Protein AF-A8UUW1-F1 (afdb_monomer_lite)

Radius of gyration: 22.03 Å; chains: 1; bounding box: 49×54×60 Å

Secondary structure (DSSP, 8-state):
---------HHHHHHHHHHT--SHHHHHHHHHHHHHHHHHH--HHHHHHHHHHHHHTT-HHHHHHHHHHHHHHHTT-HHHHHHHHHHHHHHHHHTT-HHHHHHHHHHHHHHS-TTT-TTHHHHHHHHHHHHHHHT-HHHHHHHHHHH-HHHHHTTS-HHHHHHHHHHHHHHHHHHHHHHH-HHHHHHHHHHHHHHHTSTTEEEEEEEETTEEEEEEEEETTSTTHHHHHHHHHHHHHHHSTTS-----EEE---

Foldseek 3Di:
DDPPDDDCDPLNVLLVQCVPDPDLVSLVVSLVVLVVVCVVPVDLSSLLSNLVSCLVSLVLVVSLVSLVVNCVVCVPPLVSNLSSLLSNLSSCVSVVVLVVNLVSLCVSCVVDPCVVPVSNLLSLLSNLLSCVVLVVLVVSVVSCVVSDLVSSCVNDPVVSSVVSVVSSVQQVVLVVVCVVDVVSVVLQVVQVVLQVVDPQWHWDWGDDPNDIAIAIEGDPVPPPSVVSVVVSVVVSCVVCVDPDDHDHPDCPDD

pLDDT: mean 75.18, std 19.29, range [26.8, 96.69]

Structure (mmCIF, N/CA/C/O backbone):
data_AF-A8UUW1-F1
#
_entry.id   AF-A8UUW1-F1
#
loop_
_atom_site.group_PDB
_atom_site.id
_atom_site.type_symbol
_atom_site.label_atom_id
_atom_site.label_alt_id
_atom_site.label_comp_id
_atom_site.label_asym_id
_atom_site.label_entity_id
_atom_site.label_seq_id
_atom_site.pdbx_PDB_ins_code
_atom_site.Cartn_x
_atom_site.Cartn_y
_atom_site.Cartn_z
_atom_site.occupancy
_atom_site.B_iso_or_equiv
_atom_site.auth_seq_id
_atom_site.auth_comp_id
_atom_site.auth_asym_id
_atom_site.auth_atom_id
_atom_site.pdbx_PDB_model_num
ATOM 1 N N . MET A 1 1 ? -22.804 -28.695 8.368 1.00 26.80 1 MET A N 1
ATOM 2 C CA . MET A 1 1 ? -21.668 -28.577 9.311 1.00 26.80 1 MET A CA 1
ATOM 3 C C . MET A 1 1 ? -20.817 -27.397 8.864 1.00 26.80 1 MET A C 1
ATOM 5 O O . MET A 1 1 ? -20.434 -27.408 7.713 1.00 26.80 1 MET A O 1
ATOM 9 N N . GLY A 1 2 ? -20.518 -26.336 9.601 1.00 28.73 2 GLY A N 1
ATOM 10 C CA . GLY A 1 2 ? -21.136 -25.691 10.751 1.00 28.73 2 GLY A CA 1
ATOM 11 C C . GLY A 1 2 ? -20.861 -24.193 10.558 1.00 28.73 2 GLY A C 1
ATOM 12 O O . GLY A 1 2 ? -19.716 -23.806 10.353 1.00 28.73 2 GLY A O 1
ATOM 13 N N . VAL A 1 3 ? -21.910 -23.370 10.517 1.00 28.58 3 VAL A N 1
ATOM 14 C CA . VAL A 1 3 ? -21.787 -21.913 10.367 1.00 28.58 3 VAL A CA 1
ATOM 15 C C . VAL A 1 3 ? -21.242 -21.371 11.682 1.00 28.58 3 VAL A C 1
ATOM 17 O O . VAL A 1 3 ? -21.951 -21.377 12.690 1.00 28.58 3 VAL A O 1
ATOM 20 N N . ILE A 1 4 ? -19.982 -20.942 11.692 1.00 27.12 4 ILE A N 1
ATOM 21 C CA . ILE A 1 4 ? -19.397 -20.271 12.851 1.00 27.12 4 ILE A CA 1
ATOM 22 C C . ILE A 1 4 ? -20.051 -18.887 12.944 1.00 27.12 4 ILE A C 1
ATOM 24 O O . ILE A 1 4 ? -19.724 -17.970 12.195 1.00 27.12 4 ILE A O 1
ATOM 28 N N . LYS A 1 5 ? -21.039 -18.755 13.835 1.00 31.94 5 LYS A N 1
ATOM 29 C CA . LYS A 1 5 ? -21.594 -17.466 14.254 1.00 31.94 5 LYS A CA 1
ATOM 30 C C . LYS A 1 5 ? -20.611 -16.821 15.230 1.00 31.94 5 LYS A C 1
ATOM 32 O O . LYS A 1 5 ? -20.539 -17.240 16.383 1.00 31.94 5 LYS A O 1
ATOM 37 N N . PHE A 1 6 ? -19.880 -15.810 14.774 1.00 33.56 6 PHE A N 1
ATOM 38 C CA . PHE A 1 6 ? -19.127 -14.920 15.656 1.00 33.56 6 PHE A CA 1
ATOM 39 C C . PHE A 1 6 ? -20.069 -13.862 16.271 1.00 33.56 6 PHE A C 1
ATOM 41 O O . PHE A 1 6 ? -21.018 -13.427 15.611 1.00 33.56 6 PHE A O 1
ATOM 48 N N . PRO A 1 7 ? -19.874 -13.460 17.540 1.00 37.06 7 PRO A N 1
ATOM 49 C CA . PRO A 1 7 ? -20.595 -12.333 18.127 1.00 37.06 7 PRO A CA 1
ATOM 50 C C . PRO A 1 7 ? -20.178 -11.019 17.444 1.00 37.06 7 PRO A C 1
ATOM 52 O O . PRO A 1 7 ? -18.987 -10.806 17.242 1.00 37.06 7 PRO A O 1
ATOM 55 N N . LYS A 1 8 ? -21.145 -10.135 17.138 1.00 55.03 8 LYS A N 1
ATOM 56 C CA . LYS A 1 8 ? -20.911 -8.814 16.516 1.00 55.03 8 LYS A CA 1
ATOM 57 C C . LYS A 1 8 ? -19.915 -8.001 17.352 1.00 55.03 8 LYS A C 1
ATOM 59 O O . LYS A 1 8 ? -20.288 -7.478 18.405 1.00 55.03 8 LYS A O 1
ATOM 64 N N . SER A 1 9 ? -18.656 -7.917 16.932 1.00 82.31 9 SER A N 1
ATOM 65 C CA . SER A 1 9 ? -17.636 -7.172 17.676 1.00 82.31 9 SER A CA 1
ATOM 66 C C . SER A 1 9 ? -17.842 -5.660 17.509 1.00 82.31 9 SER A C 1
ATOM 68 O O . SER A 1 9 ? -18.445 -5.197 16.541 1.00 82.31 9 SER A O 1
ATOM 70 N N . LYS A 1 10 ? -17.344 -4.850 18.453 1.00 86.88 10 LYS A N 1
ATOM 71 C CA . LYS A 1 10 ? -17.449 -3.381 18.358 1.00 86.88 10 LYS A CA 1
ATOM 72 C C . LYS A 1 10 ? -16.793 -2.847 17.073 1.00 86.88 10 LYS A C 1
ATOM 74 O O . LYS A 1 10 ? -17.340 -1.950 16.441 1.00 86.88 10 LYS A O 1
ATOM 79 N N . ALA A 1 11 ? -15.678 -3.453 16.660 1.00 86.94 11 ALA A N 1
ATOM 80 C CA . ALA A 1 11 ? -14.988 -3.148 15.410 1.00 86.94 11 ALA A CA 1
ATOM 81 C C . ALA A 1 11 ? -15.845 -3.465 14.171 1.00 86.94 11 ALA A C 1
ATOM 83 O O . ALA A 1 11 ? -15.945 -2.635 13.272 1.00 86.94 11 ALA A O 1
ATOM 84 N N . GLU A 1 12 ? -16.539 -4.608 14.147 1.00 86.44 12 GLU A N 1
ATOM 85 C CA . GLU A 1 12 ? -17.483 -4.943 13.068 1.00 86.44 12 GLU A CA 1
ATOM 86 C C . GLU A 1 12 ? -18.653 -3.957 12.994 1.00 86.44 12 GLU A C 1
ATOM 88 O O . GLU A 1 12 ? -19.097 -3.610 11.900 1.00 86.44 12 GLU A O 1
ATOM 93 N N . GLY A 1 13 ? -19.135 -3.475 14.144 1.00 90.00 13 GLY A N 1
ATOM 94 C CA . GLY A 1 13 ? -20.163 -2.436 14.205 1.00 90.00 13 GLY A CA 1
ATOM 95 C C . GLY A 1 13 ? -19.724 -1.143 13.514 1.00 90.00 13 GLY A C 1
ATOM 96 O O . GLY A 1 13 ? -20.481 -0.585 12.721 1.00 90.00 13 GLY A O 1
ATOM 97 N N . TYR A 1 14 ? -18.488 -0.702 13.761 1.00 92.38 14 TYR A N 1
ATOM 98 C CA . TYR A 1 14 ? -17.904 0.454 13.081 1.00 92.38 14 TYR A CA 1
ATOM 99 C C . TYR A 1 14 ? -17.690 0.209 11.586 1.00 92.38 14 TYR A C 1
ATOM 101 O O . TYR A 1 14 ? -18.113 1.025 10.770 1.00 92.38 14 TYR A O 1
ATOM 109 N N . ALA A 1 15 ? -17.116 -0.936 11.212 1.00 87.94 15 ALA A N 1
ATOM 110 C CA . ALA A 1 15 ? -16.885 -1.282 9.812 1.00 87.94 15 ALA A CA 1
ATOM 111 C C . ALA A 1 15 ? -18.192 -1.340 9.001 1.00 87.94 15 ALA A C 1
ATOM 113 O O . ALA A 1 15 ? -18.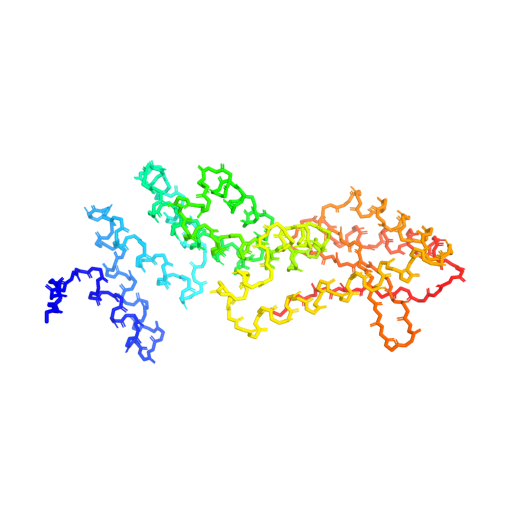231 -0.881 7.861 1.00 87.94 15 ALA A O 1
ATOM 114 N N . LEU A 1 16 ? -19.276 -1.866 9.585 1.00 88.56 16 LEU A N 1
ATOM 115 C CA . LEU A 1 16 ? -20.586 -1.894 8.936 1.00 88.56 16 LEU A CA 1
ATOM 116 C C . LEU A 1 16 ? -21.143 -0.481 8.732 1.00 88.56 16 LEU A C 1
ATOM 118 O O . LEU A 1 16 ? -21.602 -0.182 7.635 1.00 88.56 16 LEU A O 1
ATOM 122 N N . ARG A 1 17 ? -21.058 0.382 9.754 1.00 91.50 17 ARG A N 1
ATOM 123 C CA . ARG A 1 17 ? -21.513 1.780 9.669 1.00 91.50 17 ARG A CA 1
ATOM 124 C C . ARG A 1 17 ? -20.746 2.574 8.616 1.00 91.50 17 ARG A C 1
ATOM 126 O O . ARG A 1 17 ? -21.364 3.331 7.885 1.00 91.50 17 ARG A O 1
ATOM 133 N N . LEU A 1 18 ? -19.431 2.371 8.506 1.00 87.50 18 LEU A N 1
ATOM 134 C CA . LEU A 1 18 ? -18.615 3.005 7.465 1.00 87.50 18 LEU A CA 1
ATOM 135 C C . LEU A 1 18 ? -19.031 2.555 6.059 1.00 87.50 18 LEU A C 1
ATOM 137 O O . LEU A 1 18 ? -19.089 3.373 5.151 1.00 87.50 18 LEU A O 1
ATOM 141 N N . ARG A 1 19 ? -19.355 1.267 5.873 1.00 84.25 19 ARG A N 1
ATOM 142 C CA . ARG A 1 19 ? -19.813 0.732 4.575 1.00 84.25 19 ARG A CA 1
ATOM 143 C C . ARG A 1 19 ? -21.220 1.180 4.193 1.00 84.25 19 ARG A C 1
ATOM 145 O O . ARG A 1 19 ? -21.529 1.206 3.009 1.00 84.25 19 ARG A O 1
ATOM 152 N N . SER A 1 20 ? -22.072 1.447 5.180 1.00 87.56 20 SER A N 1
ATOM 153 C CA . SER A 1 20 ? -23.450 1.890 4.968 1.00 87.56 20 SER A CA 1
ATOM 154 C C . SER A 1 20 ? -23.614 3.407 5.013 1.00 87.56 20 SER A C 1
ATOM 156 O O . SER A 1 20 ? -24.746 3.867 4.951 1.00 87.56 20 SER A O 1
ATOM 158 N N . ALA A 1 21 ? -22.533 4.167 5.205 1.00 86.06 21 ALA A N 1
ATOM 159 C CA . ALA A 1 21 ? -22.602 5.619 5.252 1.00 86.06 21 ALA A CA 1
ATOM 160 C C . ALA A 1 21 ? -22.967 6.158 3.863 1.00 86.06 21 ALA A C 1
ATOM 162 O O . ALA A 1 21 ? -22.309 5.837 2.873 1.00 86.06 21 ALA A O 1
ATOM 163 N N . GLU A 1 22 ? -24.011 6.979 3.797 1.00 87.75 22 GLU A N 1
ATOM 164 C CA . GLU A 1 22 ? -24.503 7.566 2.543 1.00 87.75 22 GLU A CA 1
ATOM 165 C C . GLU A 1 22 ? -23.946 8.976 2.317 1.00 87.75 22 GLU A C 1
ATOM 167 O O . GLU A 1 22 ? -24.082 9.547 1.234 1.00 87.75 22 GLU A O 1
ATOM 172 N N . SER A 1 23 ? -23.288 9.545 3.331 1.00 87.75 23 SER A N 1
ATOM 173 C CA . SER A 1 23 ? -22.679 10.868 3.260 1.00 87.75 23 SER A CA 1
ATOM 174 C C . SER A 1 23 ? -21.295 10.919 3.899 1.00 87.75 23 SER A C 1
ATOM 176 O O . SER A 1 23 ? -20.958 10.169 4.817 1.00 87.75 23 SER A O 1
ATOM 178 N N . TYR A 1 24 ? -20.491 11.876 3.439 1.00 86.56 24 TYR A N 1
ATOM 179 C CA . TYR A 1 24 ? -19.185 12.158 4.027 1.00 86.56 24 TYR A CA 1
ATOM 180 C C . TYR A 1 24 ? -19.291 12.609 5.497 1.00 86.56 24 TYR A C 1
ATOM 182 O O . TYR A 1 24 ? -18.450 12.259 6.320 1.00 86.56 24 TYR A O 1
ATOM 190 N N . GLU A 1 25 ? -20.356 13.330 5.862 1.00 91.06 25 GLU A N 1
ATOM 191 C CA . GLU A 1 25 ? -20.593 13.767 7.243 1.00 91.06 25 GLU A CA 1
ATOM 192 C C . GLU A 1 25 ? -20.837 12.583 8.192 1.00 91.06 25 GLU A C 1
ATOM 194 O O . GLU A 1 25 ? -20.311 12.559 9.307 1.00 91.06 25 GLU A O 1
ATOM 199 N N . GLU A 1 26 ? -21.564 11.558 7.738 1.00 89.69 26 GLU A N 1
ATOM 200 C CA . GLU A 1 26 ? -21.735 10.313 8.492 1.00 89.69 26 GLU A CA 1
ATOM 201 C C . GLU A 1 26 ? -20.402 9.598 8.718 1.00 89.69 26 GLU A C 1
ATOM 203 O O . GLU A 1 26 ? -20.128 9.175 9.843 1.00 89.69 26 GLU A O 1
ATOM 208 N N . VAL A 1 27 ? -19.544 9.521 7.695 1.00 88.06 27 VAL A N 1
ATOM 209 C CA . VAL A 1 27 ? -18.196 8.941 7.820 1.00 88.06 27 VAL A CA 1
ATOM 210 C C . VAL A 1 27 ? -17.387 9.678 8.891 1.00 88.06 27 VAL A C 1
ATOM 212 O O . VAL A 1 27 ? -16.831 9.036 9.784 1.00 88.06 27 VAL A O 1
ATOM 215 N N . LEU A 1 28 ? -17.379 11.014 8.873 1.00 92.31 28 LEU A N 1
ATOM 216 C CA . LEU A 1 28 ? -16.662 11.817 9.871 1.00 92.31 28 LEU A CA 1
ATOM 217 C C . LEU A 1 28 ? -17.205 11.627 11.294 1.00 92.31 28 LEU A C 1
ATOM 219 O O . LEU A 1 28 ? -16.431 11.597 12.253 1.00 92.31 28 LEU A O 1
ATOM 223 N N . ASN A 1 29 ? -18.521 11.483 11.459 1.00 94.38 29 ASN A N 1
ATOM 224 C CA . ASN A 1 29 ? -19.120 11.220 12.769 1.00 94.38 29 ASN A CA 1
ATOM 225 C C . ASN A 1 29 ? -18.727 9.836 13.300 1.00 94.38 29 ASN A C 1
ATOM 227 O O . ASN A 1 29 ? -18.366 9.703 14.471 1.00 94.38 29 ASN A O 1
ATOM 231 N N . VAL A 1 30 ? -18.718 8.821 12.432 1.00 93.31 30 VAL A N 1
ATOM 232 C CA . VAL A 1 30 ? -18.262 7.472 12.785 1.00 93.31 30 VAL A CA 1
ATOM 233 C C . VAL A 1 30 ? -16.778 7.471 13.170 1.00 93.31 30 VAL A C 1
ATOM 235 O O . VAL A 1 30 ? -16.415 6.834 14.159 1.00 93.31 30 VAL A O 1
ATOM 238 N N . ILE A 1 31 ? -15.935 8.216 12.445 1.00 95.56 31 ILE A N 1
ATOM 239 C CA . ILE A 1 31 ? -14.509 8.385 12.765 1.00 95.56 31 ILE A CA 1
ATOM 240 C C . ILE A 1 31 ? -14.332 8.983 14.164 1.00 95.56 31 ILE A C 1
ATOM 242 O O . ILE A 1 31 ? -13.608 8.407 14.970 1.00 95.56 31 ILE A O 1
ATOM 246 N N . LYS A 1 32 ? -15.038 10.071 14.498 1.00 96.00 32 LYS A N 1
ATOM 247 C CA . LYS A 1 32 ? -14.941 10.716 15.824 1.00 96.00 32 LYS A CA 1
ATOM 248 C C . LYS A 1 32 ? -15.299 9.771 16.973 1.00 96.00 32 LYS A C 1
ATOM 250 O O . LYS A 1 32 ? -14.623 9.753 18.000 1.00 96.00 32 LYS A O 1
ATOM 255 N N . GLU A 1 33 ? -16.367 8.987 16.821 1.00 95.56 33 GLU A N 1
ATOM 256 C CA . GLU A 1 33 ? -16.751 7.988 17.827 1.00 95.56 33 GLU A CA 1
ATOM 257 C C . GLU A 1 33 ? -15.674 6.901 17.980 1.00 95.56 33 GLU A C 1
ATOM 259 O O . GLU A 1 33 ? -15.308 6.513 19.095 1.00 95.56 33 GLU A O 1
ATOM 264 N N . LEU A 1 34 ? -15.129 6.441 16.853 1.00 94.69 34 LEU A N 1
ATOM 265 C CA . LEU A 1 34 ? -14.104 5.409 16.807 1.00 94.69 34 LEU A CA 1
ATOM 266 C C . LEU A 1 34 ? -12.764 5.879 17.394 1.00 94.69 34 LEU A C 1
ATOM 268 O O . LEU A 1 34 ? -12.137 5.124 18.137 1.00 94.69 34 LEU A O 1
ATOM 272 N N . GLU A 1 35 ? -12.342 7.118 17.133 1.00 95.44 35 GLU A N 1
ATOM 273 C CA . GLU A 1 35 ? -11.153 7.739 17.734 1.00 95.44 35 GLU A CA 1
ATOM 274 C C . GLU A 1 35 ? -11.197 7.685 19.263 1.00 95.44 35 GLU A C 1
ATOM 276 O O . GLU A 1 35 ? -10.219 7.315 19.919 1.00 95.44 35 GLU A O 1
ATOM 281 N N . GLU A 1 36 ? -12.346 8.028 19.844 1.00 94.44 36 GLU A N 1
ATOM 282 C CA . GLU A 1 36 ? -12.532 8.044 21.291 1.00 94.44 36 GLU A CA 1
ATOM 283 C C . GLU A 1 36 ? -12.466 6.628 21.888 1.00 94.44 36 GLU A C 1
ATOM 285 O O . GLU A 1 36 ? -11.891 6.410 22.960 1.00 94.44 36 GLU A O 1
ATOM 290 N N . ASP A 1 37 ? -12.992 5.632 21.178 1.00 93.12 37 ASP A N 1
ATOM 291 C CA . ASP A 1 37 ? -12.913 4.231 21.590 1.00 93.12 37 ASP A CA 1
ATOM 292 C C . ASP A 1 37 ? -11.511 3.630 21.448 1.00 93.12 37 ASP A C 1
ATOM 294 O O . ASP A 1 37 ? -11.067 2.858 22.313 1.00 93.12 37 ASP A O 1
ATOM 298 N N . VAL A 1 38 ? -10.790 3.995 20.387 1.00 91.94 38 VAL A N 1
ATOM 299 C CA . VAL A 1 38 ? -9.378 3.643 20.202 1.00 91.94 38 VAL A CA 1
ATOM 300 C C . VAL A 1 38 ? -8.541 4.263 21.317 1.00 91.94 38 VAL A C 1
ATOM 302 O O . VAL A 1 38 ? -7.737 3.561 21.931 1.00 91.94 38 VAL A O 1
ATOM 305 N N . ARG A 1 39 ? -8.774 5.535 21.665 1.00 90.19 39 ARG A N 1
ATOM 306 C CA . ARG A 1 39 ? -8.071 6.223 22.758 1.00 90.19 39 ARG A CA 1
ATOM 307 C C . ARG A 1 39 ? -8.255 5.515 24.102 1.00 90.19 39 ARG A C 1
ATOM 309 O O . ARG A 1 39 ? -7.288 5.377 24.851 1.00 90.19 39 ARG A O 1
ATOM 316 N N . LYS A 1 40 ? -9.472 5.049 24.398 1.00 89.62 40 LYS A N 1
ATOM 317 C CA . LYS A 1 40 ? -9.806 4.359 25.656 1.00 89.62 40 LYS A CA 1
ATOM 318 C C . LYS A 1 40 ? -9.242 2.948 25.743 1.00 89.62 40 LYS A C 1
ATOM 320 O O . LYS A 1 40 ? -8.789 2.539 26.807 1.00 89.62 40 LYS A O 1
ATOM 325 N N . SER A 1 41 ? -9.327 2.187 24.656 1.00 86.06 41 SER A N 1
ATOM 326 C CA . SER A 1 41 ? -9.098 0.738 24.696 1.00 86.06 41 SER A CA 1
ATOM 327 C C . SER A 1 41 ? -7.771 0.296 24.087 1.00 86.06 41 SER A C 1
ATOM 329 O O . SER A 1 41 ? -7.274 -0.769 24.448 1.00 86.06 41 SER A O 1
ATOM 331 N N . LYS A 1 42 ? -7.216 1.083 23.155 1.00 80.19 42 LYS A N 1
ATOM 332 C CA . LYS A 1 42 ? -6.035 0.755 22.337 1.00 80.19 42 LYS A CA 1
ATOM 333 C C . LYS A 1 42 ? -6.103 -0.632 21.684 1.00 80.19 42 LYS A C 1
ATOM 335 O O . LYS A 1 42 ? -5.076 -1.257 21.433 1.00 80.19 42 LYS A O 1
ATOM 340 N N . ARG A 1 43 ? -7.311 -1.145 21.431 1.00 87.31 43 ARG A N 1
ATOM 341 C CA . ARG A 1 43 ? -7.484 -2.464 20.819 1.00 87.31 43 ARG A CA 1
ATOM 342 C C . ARG A 1 43 ? -7.067 -2.427 19.354 1.00 87.31 43 ARG A C 1
ATOM 344 O O . ARG A 1 43 ? -7.488 -1.538 18.615 1.00 87.31 43 ARG A O 1
ATOM 351 N N . ALA A 1 44 ? -6.299 -3.429 18.938 1.00 87.12 44 ALA A N 1
ATOM 352 C CA . ALA A 1 44 ? -5.748 -3.490 17.591 1.00 87.12 44 ALA A CA 1
ATOM 353 C C . ALA A 1 44 ? -6.821 -3.528 16.493 1.00 87.12 44 ALA A C 1
ATOM 355 O O . ALA A 1 44 ? -6.684 -2.851 15.482 1.00 87.12 44 ALA A O 1
ATOM 356 N N . ASP A 1 45 ? -7.920 -4.249 16.714 1.00 87.81 45 ASP A N 1
ATOM 357 C CA . ASP A 1 45 ? -9.026 -4.331 15.758 1.00 87.81 45 ASP A CA 1
ATOM 358 C C . ASP A 1 45 ? -9.696 -2.971 15.510 1.00 87.81 45 ASP A C 1
ATOM 360 O O . ASP A 1 45 ? -9.946 -2.609 14.364 1.00 87.81 45 ASP A O 1
ATOM 364 N N . LEU A 1 46 ? -9.927 -2.177 16.560 1.00 91.81 46 LEU A N 1
ATOM 365 C CA . LEU A 1 46 ? -10.468 -0.820 16.430 1.00 91.81 46 LEU A CA 1
ATOM 366 C C . LEU A 1 46 ? -9.483 0.135 15.748 1.00 91.81 46 LEU A C 1
ATOM 368 O O . LEU A 1 46 ? -9.904 0.959 14.942 1.00 91.81 46 LEU A O 1
ATOM 372 N N . VAL A 1 47 ? -8.184 0.004 16.032 1.00 92.06 47 VAL A N 1
ATOM 373 C CA . VAL A 1 47 ? -7.135 0.792 15.364 1.00 92.06 47 VAL A CA 1
ATOM 374 C C . VAL A 1 47 ? -7.125 0.512 13.861 1.00 92.06 47 VAL A C 1
ATOM 376 O O . VAL A 1 47 ? -7.107 1.449 13.070 1.00 92.06 47 VAL A O 1
ATOM 379 N N . LEU A 1 48 ? -7.202 -0.758 13.453 1.00 89.94 48 LEU A N 1
ATOM 380 C CA . LEU A 1 48 ? -7.238 -1.125 12.035 1.00 89.94 48 LEU A CA 1
ATOM 381 C C . LEU A 1 48 ? -8.495 -0.591 11.328 1.00 89.94 48 LEU A C 1
ATOM 383 O O . LEU A 1 48 ? -8.400 -0.134 10.190 1.00 89.94 48 LEU A O 1
ATOM 387 N N . VAL A 1 49 ? -9.657 -0.589 11.995 1.00 90.25 49 VAL A N 1
ATOM 388 C CA . VAL A 1 49 ? -10.880 0.026 11.442 1.00 90.25 49 VAL A CA 1
ATOM 389 C C . VAL A 1 49 ? -10.739 1.548 11.341 1.00 90.25 49 VAL A C 1
ATOM 391 O O . VAL A 1 49 ? -11.175 2.124 10.347 1.00 90.25 49 VAL A O 1
ATOM 394 N N . LEU A 1 50 ? -10.097 2.203 12.315 1.00 94.00 50 LEU A N 1
ATOM 395 C CA . LEU A 1 50 ? -9.875 3.654 12.291 1.00 94.00 50 LEU A CA 1
ATOM 396 C C . LEU A 1 50 ? -8.971 4.058 11.126 1.00 94.00 50 LEU A C 1
ATOM 398 O O . LEU A 1 50 ? -9.283 4.989 10.392 1.00 94.00 50 LEU A O 1
ATOM 402 N N . LEU A 1 51 ? -7.891 3.309 10.913 1.00 91.69 51 LEU A N 1
ATOM 403 C CA . LEU A 1 51 ? -6.980 3.515 9.791 1.00 91.69 51 LEU A CA 1
ATOM 404 C C . LEU A 1 51 ? -7.683 3.372 8.438 1.00 91.69 51 LEU A C 1
ATOM 406 O O . LEU A 1 51 ? -7.502 4.210 7.559 1.00 91.69 51 LEU A O 1
ATOM 410 N N . GLN A 1 52 ? -8.522 2.346 8.278 1.00 86.75 52 GLN A N 1
ATOM 411 C CA . GLN A 1 52 ? -9.335 2.189 7.069 1.00 86.75 52 GLN A CA 1
ATOM 412 C C . GLN A 1 52 ? -10.297 3.363 6.876 1.00 86.75 52 GLN A C 1
ATOM 414 O O . GLN A 1 52 ? -10.446 3.848 5.758 1.00 86.75 52 GLN A O 1
ATOM 419 N N . ALA A 1 53 ? -10.925 3.834 7.955 1.00 89.12 53 ALA A N 1
ATOM 420 C CA . ALA A 1 53 ? -11.838 4.968 7.908 1.00 89.12 53 ALA A CA 1
ATOM 421 C C . ALA A 1 53 ? -11.131 6.250 7.447 1.00 89.12 53 ALA A C 1
ATOM 423 O O . ALA A 1 53 ? -11.639 6.935 6.563 1.00 89.12 53 ALA A O 1
ATOM 424 N N . TYR A 1 54 ? -9.937 6.534 7.976 1.00 91.56 54 TYR A N 1
ATOM 425 C CA . TYR A 1 54 ? -9.139 7.676 7.534 1.00 91.56 54 TYR A CA 1
ATOM 426 C C . TYR A 1 54 ? -8.738 7.580 6.061 1.00 91.56 54 TYR A C 1
ATOM 428 O O . TYR A 1 54 ? -8.885 8.559 5.335 1.00 91.56 54 TYR A O 1
ATOM 436 N N . ILE A 1 55 ? -8.297 6.408 5.589 1.00 82.50 55 ILE A N 1
ATOM 437 C CA . ILE A 1 55 ? -7.950 6.214 4.171 1.00 82.50 55 ILE A CA 1
ATOM 438 C C . ILE A 1 55 ? -9.173 6.458 3.276 1.00 82.50 55 ILE A C 1
ATOM 440 O O . ILE A 1 55 ? -9.072 7.194 2.298 1.00 82.50 55 ILE A O 1
ATOM 444 N N . LEU A 1 56 ? -10.339 5.907 3.632 1.00 80.00 56 LEU A N 1
ATOM 445 C CA . LEU A 1 56 ? -11.589 6.122 2.890 1.00 80.00 56 LEU A CA 1
ATOM 446 C C . LEU A 1 56 ? -12.026 7.594 2.882 1.00 80.00 56 LEU A C 1
ATOM 448 O O . LEU A 1 56 ? -12.581 8.060 1.891 1.00 80.00 56 LEU A O 1
ATOM 452 N N . ALA A 1 57 ? -11.766 8.321 3.968 1.00 83.62 57 ALA A N 1
ATOM 453 C CA . ALA A 1 57 ? -12.066 9.744 4.087 1.00 83.62 57 ALA A CA 1
ATOM 454 C C . ALA A 1 57 ? -11.000 10.658 3.445 1.00 83.62 57 ALA A C 1
ATOM 456 O O . ALA A 1 57 ? -11.152 11.875 3.479 1.00 83.62 57 ALA A O 1
ATOM 457 N N . GLY A 1 58 ? -9.918 10.108 2.877 1.00 81.81 58 GLY A N 1
ATOM 458 C CA . GLY A 1 58 ? -8.805 10.896 2.330 1.00 81.81 58 GLY A CA 1
ATOM 459 C C . GLY A 1 58 ? -7.925 11.574 3.392 1.00 81.81 58 GLY A C 1
ATOM 460 O O . GLY A 1 58 ? -7.112 12.434 3.064 1.00 81.81 58 GLY A O 1
ATOM 461 N N . MET A 1 59 ? -8.057 11.175 4.657 1.00 88.56 59 MET A N 1
ATOM 462 C CA . MET A 1 59 ? -7.335 11.693 5.826 1.00 88.56 59 MET A CA 1
ATOM 463 C C . MET A 1 59 ? -6.007 10.944 6.018 1.00 88.56 59 MET A C 1
ATOM 465 O O . MET A 1 59 ? -5.777 10.232 6.997 1.00 88.56 59 MET A O 1
ATOM 469 N N . ALA A 1 60 ? -5.147 11.005 5.001 1.00 88.88 60 ALA A N 1
ATOM 470 C CA . ALA A 1 60 ? -3.935 10.190 4.957 1.00 88.88 60 ALA A CA 1
ATOM 471 C C . ALA A 1 60 ? -2.888 10.595 6.012 1.00 88.88 60 ALA A C 1
ATOM 473 O O . ALA A 1 60 ? -2.160 9.730 6.498 1.00 88.88 60 ALA A O 1
ATOM 474 N N . ASP A 1 61 ? -2.832 11.873 6.400 1.00 90.06 61 ASP A N 1
ATOM 475 C CA . ASP A 1 61 ? -1.903 12.359 7.428 1.00 90.06 61 ASP A CA 1
ATOM 476 C C . ASP A 1 61 ? -2.267 11.771 8.809 1.00 90.06 61 ASP A C 1
ATOM 478 O O . ASP A 1 61 ? -1.407 11.246 9.522 1.00 90.06 61 ASP A O 1
ATOM 482 N N . GLU A 1 62 ? -3.560 11.738 9.142 1.00 93.19 62 GLU A N 1
ATOM 483 C CA . GLU A 1 62 ? -4.093 11.122 10.359 1.00 93.19 62 GLU A CA 1
ATOM 484 C C . GLU A 1 62 ? -3.891 9.601 10.368 1.00 93.19 62 GLU A C 1
ATOM 486 O O . GLU A 1 62 ? -3.528 9.020 11.398 1.00 93.19 62 GLU A O 1
ATOM 491 N N . ALA A 1 63 ? -4.060 8.947 9.214 1.00 92.06 63 ALA A N 1
ATOM 492 C CA . ALA A 1 63 ? -3.770 7.524 9.072 1.00 92.06 63 ALA A CA 1
ATOM 493 C C . ALA A 1 63 ? -2.295 7.220 9.387 1.00 92.06 63 ALA A C 1
ATOM 495 O O . ALA A 1 63 ? -2.009 6.323 10.182 1.00 92.06 63 ALA A O 1
ATOM 496 N N . ILE A 1 64 ? -1.357 7.986 8.823 1.00 92.62 64 ILE A N 1
ATOM 497 C CA . ILE A 1 64 ? 0.082 7.813 9.073 1.00 92.62 64 ILE A CA 1
ATOM 498 C C . ILE A 1 64 ? 0.410 8.041 10.555 1.00 92.62 64 ILE A C 1
ATOM 500 O O . ILE A 1 64 ? 1.149 7.251 11.150 1.00 92.62 64 ILE A O 1
ATOM 504 N N . GLU A 1 65 ? -0.168 9.068 11.186 1.00 93.31 65 GLU A N 1
ATOM 505 C CA . GLU A 1 65 ? 0.041 9.336 12.613 1.00 93.31 65 GLU A CA 1
ATOM 506 C C . GLU A 1 65 ? -0.432 8.167 13.491 1.00 93.31 65 GLU A C 1
ATOM 508 O O . GLU A 1 65 ? 0.281 7.742 14.411 1.00 93.31 65 GLU A O 1
ATOM 513 N N . VAL A 1 66 ? -1.615 7.614 13.206 1.00 93.38 66 VAL A N 1
ATOM 514 C CA . VAL A 1 66 ? -2.135 6.458 13.943 1.00 93.38 66 VAL A CA 1
ATOM 515 C C . VAL A 1 66 ? -1.279 5.219 13.708 1.00 93.38 66 VAL A C 1
ATOM 517 O O . VAL A 1 66 ? -0.997 4.519 14.682 1.00 93.38 66 VAL A O 1
ATOM 520 N N . VAL A 1 67 ? -0.798 4.970 12.484 1.00 92.50 67 VAL A N 1
ATOM 521 C CA . VAL A 1 67 ? 0.120 3.851 12.227 1.00 92.50 67 VAL A CA 1
ATOM 522 C C . VAL A 1 67 ? 1.399 3.993 13.043 1.00 92.50 67 VAL A C 1
ATOM 524 O O . VAL A 1 67 ? 1.777 3.051 13.734 1.00 92.50 67 VAL A O 1
ATOM 527 N N . ASN A 1 68 ? 2.044 5.158 13.018 1.00 91.75 68 ASN A N 1
ATOM 528 C CA . ASN A 1 68 ? 3.313 5.369 13.720 1.00 91.75 68 ASN A CA 1
ATOM 529 C C . ASN A 1 68 ? 3.170 5.170 15.238 1.00 91.75 68 ASN A C 1
ATOM 531 O O . ASN A 1 68 ? 4.071 4.648 15.893 1.00 91.75 68 ASN A O 1
ATOM 535 N N . LYS A 1 69 ? 2.012 5.533 15.806 1.00 91.06 69 LYS A N 1
ATOM 536 C CA . LYS A 1 69 ? 1.686 5.235 17.209 1.00 91.06 69 LYS A CA 1
ATOM 537 C C . LYS A 1 69 ? 1.376 3.755 17.434 1.00 91.06 69 LYS A C 1
ATOM 539 O O . LYS A 1 69 ? 1.606 3.267 18.540 1.00 91.06 69 LYS A O 1
ATOM 544 N N . ALA A 1 70 ? 0.817 3.076 16.433 1.00 89.81 70 ALA A N 1
ATOM 545 C CA . ALA A 1 70 ? 0.375 1.690 16.506 1.00 89.81 70 ALA A CA 1
ATOM 546 C C . ALA A 1 70 ? 1.484 0.652 16.341 1.00 89.81 70 ALA A C 1
ATOM 548 O O . ALA A 1 70 ? 1.450 -0.408 16.972 1.00 89.81 70 ALA A O 1
ATOM 549 N N . GLU A 1 71 ? 2.479 0.978 15.522 1.00 90.62 71 GLU A N 1
ATOM 550 C CA . GLU A 1 71 ? 3.544 0.071 15.110 1.00 90.62 71 GLU A CA 1
ATOM 551 C C . GL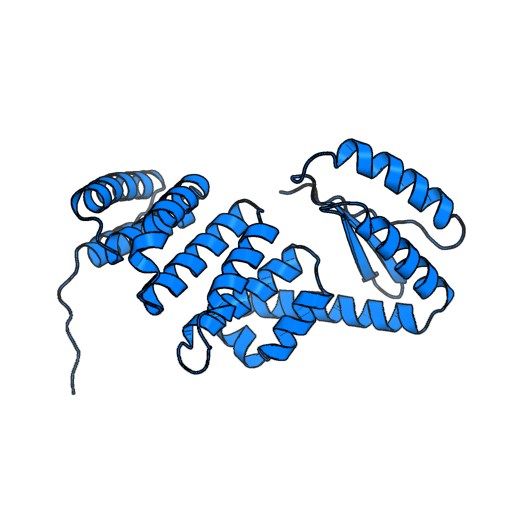U A 1 71 ? 4.238 -0.629 16.294 1.00 90.62 71 GLU A C 1
ATOM 553 O O . GLU A 1 71 ? 4.270 -1.863 16.288 1.00 90.62 71 GLU A O 1
ATOM 558 N N . PRO A 1 72 ? 4.674 0.068 17.369 1.00 89.44 72 PRO A N 1
ATOM 559 C CA . PRO A 1 72 ? 5.458 -0.559 18.438 1.00 89.44 72 PRO A CA 1
ATOM 560 C C . PRO A 1 72 ? 4.746 -1.691 19.189 1.00 89.44 72 PRO A C 1
ATOM 562 O O . PRO A 1 72 ? 5.405 -2.562 19.750 1.00 89.44 72 PRO A O 1
ATOM 565 N N . TYR A 1 73 ? 3.410 -1.684 19.242 1.00 87.19 73 TYR A N 1
ATOM 566 C CA . TYR A 1 73 ? 2.645 -2.714 19.955 1.00 87.19 73 TYR A CA 1
ATOM 567 C C . TYR A 1 73 ? 2.007 -3.758 19.035 1.00 87.19 73 TYR A C 1
ATOM 569 O O . TYR A 1 73 ? 1.521 -4.773 19.532 1.00 87.19 73 TYR A O 1
ATOM 577 N N . MET A 1 74 ? 2.024 -3.547 17.717 1.00 88.38 74 MET A N 1
ATOM 578 C CA . MET A 1 74 ? 1.566 -4.534 16.730 1.00 88.38 74 MET A CA 1
ATOM 579 C C . MET A 1 74 ? 2.719 -5.303 16.078 1.00 88.38 74 MET A C 1
ATOM 581 O O . MET A 1 74 ? 2.489 -6.340 15.467 1.00 88.38 74 MET A O 1
ATOM 585 N N . GLU A 1 75 ? 3.962 -4.842 16.239 1.00 87.62 75 GLU A N 1
ATOM 586 C CA . GLU A 1 75 ? 5.143 -5.375 15.552 1.00 87.62 75 GLU A CA 1
ATOM 587 C C . GLU A 1 75 ? 5.445 -6.868 15.803 1.00 87.62 75 GLU A C 1
ATOM 589 O O . GLU A 1 75 ? 6.086 -7.521 14.971 1.00 87.62 75 GLU A O 1
ATOM 594 N N . ASN A 1 76 ? 4.971 -7.416 16.924 1.00 86.00 76 ASN A N 1
ATOM 595 C CA . ASN A 1 76 ? 5.198 -8.812 17.308 1.00 86.00 76 ASN A CA 1
ATOM 596 C C . ASN A 1 76 ? 4.103 -9.778 16.830 1.00 86.00 76 ASN A C 1
ATOM 598 O O . ASN A 1 76 ? 4.283 -10.988 16.952 1.00 86.00 76 ASN A O 1
ATOM 602 N N . ASP A 1 77 ? 2.988 -9.272 16.294 1.00 89.00 77 ASP A N 1
ATOM 603 C CA . ASP A 1 77 ? 1.964 -10.088 15.643 1.00 89.00 77 ASP A CA 1
ATOM 604 C C . ASP A 1 77 ? 2.094 -9.909 14.122 1.00 89.00 77 ASP A C 1
ATOM 606 O O . ASP A 1 77 ? 1.730 -8.853 13.598 1.00 89.00 77 ASP A O 1
ATOM 610 N N . PRO A 1 78 ? 2.603 -10.919 13.392 1.00 89.75 78 PRO A N 1
ATOM 611 C CA . PRO A 1 78 ? 2.812 -10.815 11.953 1.00 89.75 78 PRO A CA 1
ATOM 612 C C . PRO A 1 78 ? 1.551 -10.425 11.178 1.00 89.75 78 PRO A C 1
ATOM 614 O O . PRO A 1 78 ? 1.631 -9.626 10.250 1.00 89.75 78 PRO A O 1
ATOM 617 N N . ASN A 1 79 ? 0.381 -10.949 11.556 1.00 88.12 79 ASN A N 1
ATOM 618 C CA . ASN A 1 79 ? -0.857 -10.688 10.823 1.00 88.12 79 ASN A CA 1
ATOM 619 C C . ASN A 1 79 ? -1.318 -9.243 11.026 1.00 88.12 79 ASN A C 1
ATOM 621 O O . ASN A 1 79 ? -1.703 -8.582 10.060 1.00 88.12 79 ASN A O 1
ATOM 625 N N . LEU A 1 80 ? -1.238 -8.741 12.262 1.00 89.50 80 LEU A N 1
ATOM 626 C CA . LEU A 1 80 ? -1.563 -7.345 12.559 1.00 89.50 80 LEU A CA 1
ATOM 627 C C . LEU A 1 80 ? -0.553 -6.394 11.922 1.00 89.50 80 LEU A C 1
ATOM 629 O O . LEU A 1 80 ? -0.957 -5.394 11.337 1.00 89.50 80 LEU A O 1
ATOM 633 N N . TYR A 1 81 ? 0.740 -6.712 11.987 1.00 90.81 81 TYR A N 1
ATOM 634 C CA . TYR A 1 81 ? 1.781 -5.874 11.406 1.00 90.81 81 TYR A CA 1
ATOM 635 C C . TYR A 1 81 ? 1.678 -5.794 9.882 1.00 90.81 81 TYR A C 1
ATOM 637 O O . TYR A 1 81 ? 1.746 -4.705 9.323 1.00 90.81 81 TYR A O 1
ATOM 645 N N . ILE A 1 82 ? 1.456 -6.920 9.196 1.00 92.44 82 ILE A N 1
ATOM 646 C CA . ILE A 1 82 ? 1.268 -6.933 7.737 1.00 92.44 82 ILE A CA 1
ATOM 647 C C . ILE A 1 82 ? 0.062 -6.072 7.343 1.00 92.44 82 ILE A C 1
ATOM 649 O O . ILE A 1 82 ? 0.162 -5.276 6.411 1.00 92.44 82 ILE A O 1
ATOM 653 N N . HIS A 1 83 ? -1.058 -6.176 8.068 1.00 90.88 83 HIS A N 1
ATOM 654 C CA . HIS A 1 83 ? -2.238 -5.340 7.810 1.00 90.88 83 HIS A CA 1
ATOM 655 C C . HIS A 1 83 ? -1.957 -3.860 8.101 1.00 90.88 83 HIS A C 1
ATOM 657 O O . HIS A 1 83 ? -2.355 -2.985 7.335 1.00 90.88 83 HIS A O 1
ATOM 663 N N . LEU A 1 84 ? -1.225 -3.565 9.173 1.00 92.94 84 LEU A N 1
ATOM 664 C CA . LEU A 1 84 ? -0.825 -2.205 9.514 1.00 92.94 84 LEU A CA 1
ATOM 665 C C . LEU A 1 84 ? 0.026 -1.568 8.404 1.00 92.94 84 LEU A C 1
ATOM 667 O O . LEU A 1 84 ? -0.237 -0.433 8.011 1.00 92.94 84 LEU A O 1
ATOM 671 N N . ILE A 1 85 ? 1.006 -2.303 7.871 1.00 94.81 85 ILE A N 1
ATOM 672 C CA . ILE A 1 85 ? 1.885 -1.826 6.796 1.00 94.81 85 ILE A CA 1
ATOM 673 C C . ILE A 1 85 ? 1.141 -1.691 5.467 1.00 94.81 85 ILE A C 1
ATOM 675 O O . ILE A 1 85 ? 1.371 -0.716 4.760 1.00 94.81 85 ILE A O 1
ATOM 679 N N . ASP A 1 86 ? 0.208 -2.591 5.148 1.00 92.75 86 ASP A N 1
ATOM 680 C CA . ASP A 1 86 ? -0.687 -2.432 3.992 1.00 92.75 86 ASP A CA 1
ATOM 681 C C . ASP A 1 86 ? -1.432 -1.086 4.061 1.00 92.75 86 ASP A C 1
ATOM 683 O O . ASP A 1 86 ? -1.424 -0.304 3.111 1.00 92.75 86 ASP A O 1
ATOM 687 N N . LEU A 1 87 ? -2.008 -0.748 5.220 1.00 91.31 87 LEU A N 1
ATOM 688 C CA . LEU A 1 87 ? -2.712 0.525 5.418 1.00 91.31 87 LEU A CA 1
ATOM 689 C C . LEU A 1 87 ? -1.758 1.730 5.371 1.00 91.31 87 LEU A C 1
ATOM 691 O O . LEU A 1 87 ? -2.073 2.727 4.721 1.00 91.31 87 LEU A O 1
ATOM 695 N N . LYS A 1 88 ? -0.573 1.629 5.992 1.00 93.69 88 LYS A N 1
ATOM 696 C CA . LYS A 1 88 ? 0.474 2.667 5.943 1.00 93.69 88 LYS A CA 1
ATOM 697 C C . LYS A 1 88 ? 0.896 2.961 4.509 1.00 93.69 88 LYS A C 1
ATOM 699 O O . LYS A 1 88 ? 0.912 4.116 4.097 1.00 93.69 88 LYS A O 1
ATOM 704 N N . ALA A 1 89 ? 1.204 1.916 3.746 1.00 92.38 89 ALA A N 1
ATOM 705 C CA . ALA A 1 89 ? 1.643 2.029 2.366 1.00 92.38 89 ALA A CA 1
ATOM 706 C C . ALA A 1 89 ? 0.559 2.669 1.495 1.00 92.38 89 ALA A C 1
ATOM 708 O O . ALA A 1 89 ? 0.865 3.586 0.741 1.00 92.38 89 ALA A O 1
ATOM 709 N N . ASN A 1 90 ? -0.710 2.277 1.651 1.00 88.06 90 ASN A N 1
ATOM 710 C CA . ASN A 1 90 ? -1.815 2.933 0.948 1.00 88.06 90 ASN A CA 1
ATOM 711 C C . ASN A 1 90 ? -1.915 4.428 1.298 1.00 88.06 90 ASN A C 1
ATOM 713 O O . ASN A 1 90 ? -2.005 5.255 0.392 1.00 88.06 90 ASN A O 1
ATOM 717 N N . ALA A 1 91 ? -1.836 4.801 2.580 1.00 88.25 91 ALA A N 1
ATOM 718 C CA . ALA A 1 91 ? -1.855 6.208 2.993 1.00 88.25 91 ALA A CA 1
ATOM 719 C C . ALA A 1 91 ? -0.677 7.009 2.400 1.00 88.25 91 ALA A C 1
ATOM 721 O O . ALA A 1 91 ? -0.874 8.103 1.867 1.00 88.25 91 ALA A O 1
ATOM 722 N N . LEU A 1 92 ? 0.532 6.440 2.408 1.00 88.69 92 LEU A N 1
ATOM 723 C CA . LEU A 1 92 ? 1.723 7.041 1.799 1.00 88.69 92 LEU A CA 1
ATOM 724 C C . LEU 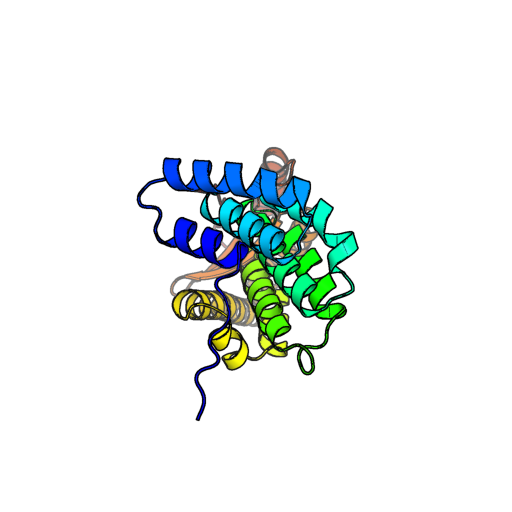A 1 92 ? 1.574 7.194 0.276 1.00 88.69 92 LEU A C 1
ATOM 726 O O . LEU A 1 92 ? 1.906 8.245 -0.271 1.00 88.69 92 LEU A O 1
ATOM 730 N N . ILE A 1 93 ? 1.009 6.196 -0.411 1.00 84.50 93 ILE A N 1
ATOM 731 C CA . ILE A 1 93 ? 0.717 6.257 -1.852 1.00 84.50 93 ILE A CA 1
ATOM 732 C C . ILE A 1 93 ? -0.295 7.368 -2.157 1.00 84.50 93 ILE A C 1
ATOM 734 O O . ILE A 1 93 ? -0.071 8.148 -3.086 1.00 84.50 93 ILE A O 1
ATOM 738 N N . HIS A 1 94 ? -1.363 7.498 -1.362 1.00 82.25 94 HIS A N 1
ATOM 739 C CA . HIS A 1 94 ? -2.326 8.600 -1.483 1.00 82.25 94 HIS A CA 1
ATOM 740 C C . HIS A 1 94 ? -1.659 9.970 -1.310 1.00 82.25 94 HIS A C 1
ATOM 742 O O . HIS A 1 94 ? -1.996 10.916 -2.021 1.00 82.25 94 HIS A O 1
ATOM 748 N N . LYS A 1 95 ? -0.666 10.066 -0.421 1.00 82.69 95 LYS A N 1
ATOM 749 C CA . LYS A 1 95 ? 0.146 11.271 -0.193 1.00 82.69 95 LYS A CA 1
ATOM 750 C C . LYS A 1 95 ? 1.267 11.465 -1.212 1.00 82.69 95 LYS A C 1
ATOM 752 O O . LYS A 1 95 ? 2.007 12.432 -1.090 1.00 82.69 95 LYS A O 1
ATOM 757 N N . ARG A 1 96 ? 1.390 10.569 -2.200 1.00 78.38 96 ARG A N 1
ATOM 758 C CA . ARG A 1 96 ? 2.470 10.532 -3.203 1.00 78.38 96 ARG A CA 1
ATOM 759 C C . ARG A 1 96 ? 3.875 10.351 -2.612 1.00 78.38 96 ARG A C 1
ATOM 761 O O . ARG A 1 96 ? 4.865 10.524 -3.317 1.00 78.38 96 ARG A O 1
ATOM 768 N N . LEU A 1 97 ? 3.974 9.886 -1.369 1.00 83.50 97 LEU A N 1
ATOM 769 C CA . LEU A 1 97 ? 5.226 9.529 -0.698 1.00 83.50 97 LEU A CA 1
ATOM 770 C C . LEU A 1 97 ? 5.643 8.099 -1.084 1.00 83.50 97 LEU A C 1
ATOM 772 O O . LEU A 1 97 ? 5.767 7.201 -0.252 1.00 83.50 97 LEU A O 1
ATOM 776 N N . LEU A 1 98 ? 5.815 7.866 -2.388 1.00 85.88 98 LEU A N 1
ATOM 777 C CA . LEU A 1 98 ? 5.999 6.527 -2.963 1.00 85.88 98 LEU A CA 1
ATOM 778 C C . LEU A 1 98 ? 7.297 5.852 -2.500 1.00 85.88 98 LEU A C 1
ATOM 780 O O . LEU A 1 98 ? 7.302 4.648 -2.255 1.00 85.88 98 LEU A O 1
ATOM 784 N N . ARG A 1 99 ? 8.386 6.613 -2.329 1.00 88.19 99 ARG A N 1
ATOM 785 C CA . ARG A 1 99 ? 9.662 6.082 -1.817 1.00 88.19 99 ARG A CA 1
ATOM 786 C C . ARG A 1 99 ? 9.523 5.565 -0.388 1.00 88.19 99 ARG A C 1
ATOM 788 O O . ARG A 1 99 ? 10.028 4.492 -0.068 1.00 88.19 99 ARG A O 1
ATOM 795 N N . GLU A 1 100 ? 8.825 6.310 0.462 1.00 89.75 100 GLU A N 1
ATOM 796 C CA . GLU A 1 100 ? 8.547 5.887 1.835 1.00 89.75 100 GLU A CA 1
ATOM 797 C C . GLU A 1 100 ? 7.647 4.653 1.850 1.00 89.75 100 GLU A C 1
ATOM 799 O O . GLU A 1 100 ? 7.949 3.695 2.559 1.00 89.75 100 GLU A O 1
ATOM 804 N N . ALA A 1 101 ? 6.611 4.618 1.002 1.00 93.19 101 ALA A N 1
ATOM 805 C CA . ALA A 1 101 ? 5.757 3.441 0.858 1.00 93.19 101 ALA A CA 1
ATOM 806 C C . ALA A 1 101 ? 6.577 2.192 0.492 1.00 93.19 101 ALA A C 1
ATOM 808 O O . ALA A 1 101 ? 6.437 1.157 1.141 1.00 93.19 101 ALA A O 1
ATOM 809 N N . VAL A 1 102 ? 7.478 2.294 -0.494 1.00 94.44 102 VAL A N 1
ATOM 810 C CA . VAL A 1 102 ? 8.364 1.187 -0.893 1.00 94.44 102 VAL A CA 1
ATOM 811 C C . VAL A 1 102 ? 9.254 0.742 0.270 1.00 94.44 102 VAL A C 1
ATOM 813 O O . VAL A 1 102 ? 9.307 -0.455 0.546 1.00 94.44 102 VAL A O 1
ATOM 816 N N . ARG A 1 103 ? 9.890 1.668 1.000 1.00 95.69 103 ARG A N 1
ATOM 817 C CA . ARG A 1 103 ? 10.755 1.332 2.149 1.00 95.69 103 ARG A CA 1
ATOM 818 C C . ARG A 1 103 ? 10.005 0.573 3.246 1.00 95.69 103 ARG A C 1
ATOM 820 O O . ARG A 1 103 ? 10.510 -0.416 3.775 1.00 95.69 103 ARG A O 1
ATOM 827 N N . GLU A 1 104 ? 8.796 1.014 3.579 1.00 94.75 104 GLU A N 1
ATOM 828 C CA . GLU A 1 104 ? 7.956 0.361 4.591 1.00 94.75 104 GLU A CA 1
ATOM 829 C C . GLU A 1 104 ? 7.512 -1.041 4.145 1.00 94.75 104 GLU A C 1
ATOM 831 O O . GLU A 1 104 ? 7.543 -1.993 4.930 1.00 94.75 104 GLU A O 1
ATOM 836 N N . LEU A 1 105 ? 7.169 -1.198 2.863 1.00 96.44 105 LEU A N 1
ATOM 837 C CA . LEU A 1 105 ? 6.829 -2.496 2.280 1.00 96.44 105 LEU A CA 1
ATOM 838 C C . LEU A 1 105 ? 8.026 -3.450 2.298 1.00 96.44 105 LEU A C 1
ATOM 840 O O . LEU A 1 105 ? 7.881 -4.605 2.695 1.00 96.44 105 LEU A O 1
ATOM 844 N N . GLU A 1 106 ? 9.216 -2.981 1.924 1.00 96.00 106 GLU A N 1
ATOM 845 C CA . GLU A 1 106 ? 10.447 -3.776 1.948 1.00 96.00 106 GLU A CA 1
ATOM 846 C C . GLU A 1 106 ? 10.805 -4.251 3.352 1.00 96.00 106 GLU A C 1
ATOM 848 O O . GLU A 1 106 ? 11.136 -5.425 3.533 1.00 96.00 106 GLU A O 1
ATOM 853 N N . LYS A 1 107 ? 10.663 -3.380 4.358 1.00 93.88 107 LYS A N 1
ATOM 854 C CA . LYS A 1 107 ? 10.855 -3.738 5.769 1.00 93.88 107 LYS A CA 1
ATOM 855 C C . LYS A 1 107 ? 9.949 -4.904 6.172 1.00 93.88 107 LYS A C 1
ATOM 857 O O . LYS A 1 107 ? 10.416 -5.866 6.782 1.00 93.88 107 LYS A O 1
ATOM 862 N N . ALA A 1 108 ? 8.666 -4.848 5.816 1.00 93.25 108 ALA A N 1
ATOM 863 C CA . ALA A 1 108 ? 7.711 -5.903 6.149 1.00 93.25 108 ALA A CA 1
ATOM 864 C C . ALA A 1 108 ? 7.957 -7.202 5.361 1.00 93.25 108 ALA A C 1
ATOM 866 O O . ALA A 1 108 ? 7.948 -8.283 5.951 1.00 93.25 108 ALA A O 1
ATOM 867 N N . ILE A 1 109 ? 8.224 -7.104 4.055 1.00 95.12 109 ILE A N 1
ATOM 868 C CA . ILE A 1 109 ? 8.506 -8.255 3.181 1.00 95.12 109 ILE A CA 1
ATOM 869 C C . ILE A 1 109 ? 9.789 -8.974 3.621 1.00 95.12 109 ILE A C 1
ATOM 871 O O . ILE A 1 109 ? 9.822 -10.202 3.652 1.00 95.12 109 ILE A O 1
ATOM 875 N N . GLY A 1 110 ? 10.833 -8.232 3.998 1.00 93.38 110 GLY A N 1
ATOM 876 C CA . GLY A 1 110 ? 12.085 -8.808 4.493 1.00 93.38 110 GLY A CA 1
ATOM 877 C C . GLY A 1 110 ? 11.944 -9.478 5.863 1.00 93.38 110 GLY A C 1
ATOM 878 O O . GLY A 1 110 ? 12.677 -10.415 6.174 1.00 93.38 110 GLY A O 1
ATOM 879 N N . LYS A 1 111 ? 10.983 -9.029 6.679 1.00 93.50 111 LYS A N 1
ATOM 880 C CA . LYS A 1 111 ? 10.732 -9.567 8.021 1.00 93.50 111 LYS A CA 1
ATOM 881 C C . LYS A 1 111 ? 9.883 -10.841 8.011 1.00 93.50 111 LYS A C 1
ATOM 883 O O . LYS A 1 111 ? 10.095 -11.714 8.855 1.00 93.50 111 LYS A O 1
ATOM 888 N N . PHE A 1 112 ? 8.932 -10.958 7.084 1.00 92.50 112 PHE A N 1
ATOM 889 C CA . PHE A 1 112 ? 7.962 -12.054 7.057 1.00 92.50 112 PHE A CA 1
ATOM 890 C C . PHE A 1 112 ? 7.998 -12.805 5.721 1.00 92.50 112 PHE A C 1
ATOM 892 O O . PHE A 1 112 ? 7.672 -12.228 4.685 1.00 92.50 112 PHE A O 1
ATOM 899 N N . PRO A 1 113 ? 8.345 -14.104 5.712 1.00 88.62 113 PRO A N 1
ATOM 900 C CA . PRO A 1 113 ? 8.424 -14.858 4.472 1.00 88.62 113 PRO A CA 1
ATOM 901 C C . PRO A 1 113 ? 7.018 -15.278 3.998 1.00 88.62 113 PRO A C 1
ATOM 903 O O . PRO A 1 113 ? 6.157 -15.675 4.790 1.00 88.62 113 PRO A O 1
ATOM 906 N N . ALA A 1 114 ? 6.777 -15.161 2.690 1.00 89.31 114 ALA A N 1
ATOM 907 C CA . ALA A 1 114 ? 5.446 -15.308 2.091 1.00 89.31 114 ALA A CA 1
ATOM 908 C C . ALA A 1 114 ? 4.884 -16.743 2.130 1.00 89.31 114 ALA A C 1
ATOM 910 O O . ALA A 1 114 ? 3.671 -16.925 2.091 1.00 89.31 114 ALA A O 1
ATOM 911 N N . ASP A 1 115 ? 5.745 -17.757 2.247 1.00 89.75 115 ASP A N 1
ATOM 912 C CA . ASP A 1 115 ? 5.359 -19.165 2.426 1.00 89.75 115 ASP A CA 1
ATOM 913 C C . ASP A 1 115 ? 4.653 -19.408 3.771 1.00 89.75 115 ASP A C 1
ATOM 915 O O . ASP A 1 115 ? 3.779 -20.267 3.874 1.00 89.75 115 ASP A O 1
ATOM 919 N N . LYS A 1 116 ? 5.005 -18.625 4.799 1.00 90.31 116 LYS A N 1
ATOM 920 C CA . LYS A 1 116 ? 4.384 -18.675 6.132 1.00 90.31 116 LYS A CA 1
ATOM 921 C C . LYS A 1 116 ? 3.267 -17.655 6.298 1.00 90.31 116 LYS A C 1
ATOM 923 O O . LYS A 1 116 ? 2.316 -17.910 7.032 1.00 90.31 116 LYS A O 1
ATOM 928 N N . PHE A 1 117 ? 3.382 -16.515 5.623 1.00 93.44 117 PHE A N 1
ATOM 929 C CA . PHE A 1 117 ? 2.426 -15.415 5.697 1.00 93.44 117 PHE A CA 1
ATOM 930 C C . PHE A 1 117 ? 1.976 -15.021 4.284 1.00 93.44 117 PHE A C 1
ATOM 932 O O . PHE A 1 117 ? 2.511 -14.070 3.714 1.00 93.44 117 PHE A O 1
ATOM 939 N N . PRO A 1 118 ? 0.980 -15.714 3.699 1.00 90.75 118 PRO A N 1
ATOM 940 C CA . PRO A 1 118 ? 0.535 -15.445 2.329 1.00 90.75 118 PRO A CA 1
ATOM 941 C C . PRO A 1 118 ? 0.053 -14.008 2.097 1.00 90.75 118 PRO A C 1
ATOM 943 O O . PRO A 1 118 ? 0.150 -13.498 0.985 1.00 90.75 118 PRO A O 1
ATOM 946 N N . SER A 1 119 ? -0.409 -13.319 3.146 1.00 89.94 119 SER A N 1
ATOM 947 C CA . SER A 1 119 ? -0.773 -11.895 3.111 1.00 89.94 119 SER A CA 1
ATOM 948 C C . SER A 1 119 ? 0.391 -10.974 2.719 1.00 89.94 119 SER A C 1
ATOM 950 O O . SER A 1 119 ? 0.152 -9.874 2.225 1.00 89.94 119 SER A O 1
ATOM 952 N N . VAL A 1 120 ? 1.644 -11.423 2.848 1.00 94.56 120 VAL A N 1
ATOM 953 C CA . VAL A 1 120 ? 2.829 -10.710 2.345 1.00 94.56 120 VAL A CA 1
ATOM 954 C C . VAL A 1 120 ? 2.796 -10.568 0.823 1.00 94.56 120 VAL A C 1
ATOM 956 O O . VAL A 1 120 ? 3.318 -9.585 0.302 1.00 94.56 120 VAL A O 1
ATOM 959 N N . ASN A 1 121 ? 2.144 -11.479 0.089 1.00 94.56 121 ASN A N 1
ATOM 960 C CA . ASN A 1 121 ? 1.992 -11.336 -1.363 1.00 94.56 121 ASN A CA 1
ATOM 961 C C . ASN A 1 121 ? 1.231 -10.058 -1.726 1.00 94.56 121 ASN A C 1
ATOM 963 O O . ASN A 1 121 ? 1.589 -9.397 -2.696 1.00 94.56 121 ASN A O 1
ATOM 967 N N . LYS A 1 122 ? 0.275 -9.631 -0.896 1.00 93.50 122 LYS A N 1
ATOM 968 C CA . LYS A 1 122 ? -0.388 -8.339 -1.074 1.00 93.50 122 LYS A CA 1
ATOM 969 C C . LYS A 1 122 ? 0.593 -7.169 -0.947 1.00 93.50 122 LYS A C 1
ATOM 971 O O . LYS A 1 122 ? 0.563 -6.258 -1.768 1.00 93.50 122 LYS A O 1
ATOM 976 N N . LEU A 1 123 ? 1.508 -7.218 0.025 1.00 96.06 123 LEU A N 1
ATOM 977 C CA . LEU A 1 123 ? 2.552 -6.198 0.180 1.00 96.06 123 LEU A CA 1
ATOM 978 C C . LEU A 1 123 ? 3.529 -6.200 -1.003 1.00 96.06 123 LEU A C 1
ATOM 980 O O . LEU A 1 123 ? 3.902 -5.136 -1.491 1.00 96.06 123 LEU A O 1
ATOM 984 N N . LYS A 1 124 ? 3.913 -7.384 -1.498 1.00 96.69 124 LYS A N 1
ATOM 985 C CA . LYS A 1 124 ? 4.755 -7.523 -2.697 1.00 96.69 124 LYS A CA 1
ATOM 986 C C . LYS A 1 124 ? 4.082 -6.914 -3.928 1.00 96.69 124 LYS A C 1
ATOM 988 O O . LYS A 1 124 ? 4.715 -6.132 -4.631 1.00 96.69 124 LYS A O 1
ATOM 993 N N . ALA A 1 125 ? 2.797 -7.194 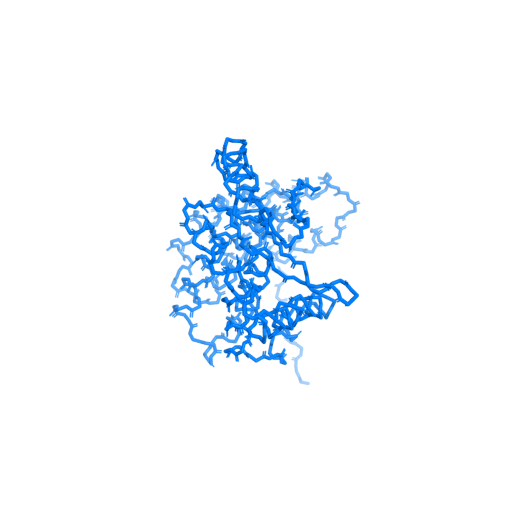-4.142 1.00 94.56 125 ALA A N 1
ATOM 994 C CA . ALA A 1 125 ? 2.028 -6.574 -5.215 1.00 94.56 125 ALA A CA 1
ATOM 995 C C . ALA A 1 125 ? 1.981 -5.049 -5.068 1.00 94.56 125 ALA A C 1
ATOM 997 O O . ALA A 1 125 ? 2.269 -4.330 -6.024 1.00 94.56 125 ALA A O 1
ATOM 998 N N . LEU A 1 126 ? 1.695 -4.544 -3.865 1.00 93.88 126 LEU A N 1
ATOM 999 C CA . LEU A 1 126 ? 1.666 -3.105 -3.607 1.00 93.88 126 LEU A CA 1
ATOM 1000 C C . LEU A 1 126 ? 3.040 -2.448 -3.831 1.00 93.88 126 LEU A C 1
ATOM 1002 O O . LEU A 1 126 ? 3.099 -1.319 -4.322 1.00 93.88 126 LEU A O 1
ATOM 1006 N N . LYS A 1 127 ? 4.144 -3.161 -3.558 1.00 96.69 127 LYS A N 1
ATOM 1007 C CA . LYS A 1 127 ? 5.509 -2.713 -3.878 1.00 96.69 127 LYS A CA 1
ATOM 1008 C C . LYS A 1 127 ? 5.692 -2.577 -5.389 1.00 96.69 127 LYS A C 1
ATOM 1010 O O . LYS A 1 127 ? 6.152 -1.527 -5.826 1.00 96.69 127 LYS A O 1
ATOM 1015 N N . VAL A 1 128 ? 5.288 -3.571 -6.187 1.00 94.50 128 VAL A N 1
ATOM 1016 C CA . VAL A 1 128 ? 5.348 -3.495 -7.663 1.00 94.50 128 VAL A CA 1
ATOM 1017 C C . VAL A 1 128 ? 4.570 -2.279 -8.171 1.00 94.50 128 VAL A C 1
ATOM 1019 O O . VAL A 1 128 ? 5.106 -1.483 -8.941 1.00 94.50 128 VAL A O 1
ATOM 1022 N N . VAL A 1 129 ? 3.337 -2.080 -7.692 1.00 87.25 129 VAL A N 1
ATOM 1023 C CA . VAL A 1 129 ? 2.520 -0.911 -8.063 1.00 87.25 129 VAL A CA 1
ATOM 1024 C C . VAL A 1 129 ? 3.218 0.400 -7.684 1.00 87.25 129 VAL A C 1
ATOM 1026 O O . VAL A 1 129 ? 3.263 1.332 -8.488 1.00 87.25 129 VAL A O 1
ATOM 1029 N N . SER A 1 130 ? 3.794 0.471 -6.483 1.00 87.31 130 SER A N 1
ATOM 1030 C CA . SER A 1 130 ? 4.495 1.663 -5.993 1.00 87.31 130 SER A CA 1
ATOM 1031 C C . SER A 1 130 ? 5.743 1.978 -6.818 1.00 87.31 130 SER A C 1
ATOM 1033 O O . SER A 1 130 ? 5.948 3.137 -7.166 1.00 87.31 130 SER A O 1
ATOM 1035 N N . LEU A 1 131 ? 6.530 0.966 -7.194 1.00 85.88 131 LEU A N 1
ATOM 1036 C CA . LEU A 1 131 ? 7.724 1.118 -8.032 1.00 85.88 131 LEU A CA 1
ATOM 1037 C C . LEU A 1 131 ? 7.371 1.601 -9.443 1.00 85.88 131 LEU A C 1
ATOM 1039 O O . LEU A 1 131 ? 7.986 2.536 -9.950 1.00 85.88 131 LEU A O 1
ATOM 1043 N N . VAL A 1 132 ? 6.318 1.049 -10.054 1.00 80.62 132 VAL A N 1
ATOM 1044 C CA . VAL A 1 132 ? 5.833 1.530 -11.359 1.00 80.62 132 VAL A CA 1
ATOM 1045 C C . VAL A 1 132 ? 5.305 2.962 -11.279 1.00 80.62 132 VAL A C 1
ATOM 1047 O O . VAL A 1 132 ? 5.521 3.758 -12.195 1.00 80.62 132 VAL A O 1
ATOM 1050 N N . ASN A 1 133 ? 4.627 3.326 -10.190 1.00 78.62 133 ASN A N 1
ATOM 1051 C CA . ASN A 1 133 ? 4.182 4.702 -9.974 1.00 78.62 133 ASN A CA 1
ATOM 1052 C C . ASN A 1 133 ? 5.343 5.663 -9.697 1.00 78.62 133 ASN A C 1
ATOM 1054 O O . ASN A 1 133 ? 5.243 6.833 -10.054 1.00 78.62 133 ASN A O 1
ATOM 1058 N N . LEU A 1 134 ? 6.436 5.169 -9.114 1.00 79.94 134 LEU A N 1
ATOM 1059 C CA . LEU A 1 134 ? 7.678 5.913 -8.925 1.00 79.94 134 LEU A CA 1
ATOM 1060 C C . LEU A 1 134 ? 8.455 6.089 -10.242 1.00 79.94 134 LEU A C 1
ATOM 1062 O O . LEU A 1 134 ? 9.287 6.980 -10.341 1.00 79.94 134 LEU A O 1
ATOM 1066 N N . GLY A 1 135 ? 8.178 5.259 -11.253 1.00 72.94 135 GLY A N 1
ATOM 1067 C CA . GLY A 1 135 ? 8.941 5.207 -12.503 1.00 72.94 135 GLY A CA 1
ATOM 1068 C C . GLY A 1 135 ? 10.173 4.298 -12.435 1.00 72.94 135 GLY A C 1
ATOM 1069 O O . GLY A 1 135 ? 10.941 4.241 -13.393 1.00 72.94 135 GLY A O 1
ATOM 1070 N N . ASP A 1 136 ? 10.348 3.552 -11.344 1.00 78.88 136 ASP A N 1
ATOM 1071 C CA . ASP A 1 136 ? 11.424 2.575 -11.173 1.00 78.88 136 ASP A CA 1
ATOM 1072 C C . ASP A 1 136 ? 11.042 1.229 -11.811 1.00 78.88 136 ASP A C 1
ATOM 1074 O O . ASP A 1 136 ? 10.748 0.229 -11.151 1.00 78.88 136 ASP A O 1
ATOM 1078 N N . PHE A 1 137 ? 10.978 1.230 -13.143 1.00 80.06 137 PHE A N 1
ATOM 1079 C CA . PHE A 1 137 ? 10.633 0.050 -13.935 1.00 80.06 137 PHE A CA 1
ATOM 1080 C C . PHE A 1 137 ? 11.621 -1.117 -13.802 1.00 80.06 137 PHE A C 1
ATOM 1082 O O . PHE A 1 137 ? 11.143 -2.253 -13.775 1.00 80.06 137 PHE A O 1
ATOM 1089 N N . PRO A 1 138 ? 12.952 -0.908 -13.696 1.00 80.75 138 PRO A N 1
ATOM 1090 C CA . PRO A 1 138 ? 13.888 -2.002 -13.450 1.00 80.75 138 PRO A CA 1
ATOM 1091 C C . PRO A 1 138 ? 13.563 -2.775 -12.170 1.00 80.75 138 PRO A C 1
ATOM 1093 O O . PRO A 1 138 ? 13.386 -3.994 -12.231 1.00 80.75 138 PRO A O 1
ATOM 1096 N N . SER A 1 139 ? 13.405 -2.083 -11.038 1.00 85.44 139 SER A N 1
ATOM 1097 C CA . SER A 1 139 ? 13.073 -2.747 -9.775 1.00 85.44 139 SER A CA 1
ATOM 1098 C C . SER A 1 139 ? 11.637 -3.270 -9.755 1.00 85.44 139 SER A C 1
ATOM 1100 O O . SER A 1 139 ? 11.374 -4.302 -9.140 1.00 85.44 139 SER A O 1
ATOM 1102 N N . ALA A 1 140 ? 10.697 -2.615 -10.446 1.00 85.94 140 ALA A N 1
ATOM 1103 C CA . ALA A 1 140 ? 9.338 -3.135 -10.594 1.00 85.94 140 ALA A CA 1
ATOM 1104 C C . ALA A 1 140 ? 9.303 -4.463 -11.364 1.00 85.94 140 ALA A C 1
ATOM 1106 O O . ALA A 1 140 ? 8.586 -5.381 -10.967 1.00 85.94 140 ALA A O 1
ATOM 1107 N N . LEU A 1 141 ? 10.076 -4.571 -12.449 1.00 87.44 141 LEU A N 1
ATOM 1108 C CA . LEU A 1 141 ? 10.202 -5.786 -13.251 1.00 87.44 141 LEU A CA 1
ATOM 1109 C C . LEU A 1 141 ? 10.851 -6.915 -12.447 1.00 87.44 141 LEU A C 1
ATOM 1111 O O . LEU A 1 141 ? 10.351 -8.038 -12.466 1.00 87.44 141 LEU A O 1
ATOM 1115 N N . GLU A 1 142 ? 11.932 -6.623 -11.724 1.00 91.31 142 GLU A N 1
ATOM 1116 C CA . GLU A 1 142 ? 12.580 -7.585 -10.827 1.00 91.31 142 GLU A CA 1
ATOM 1117 C C . GLU A 1 142 ? 11.591 -8.104 -9.776 1.00 91.31 142 GLU A C 1
ATOM 1119 O O . GLU A 1 142 ? 11.360 -9.310 -9.691 1.00 91.31 142 GLU A O 1
ATOM 1124 N N . ALA A 1 143 ? 10.908 -7.201 -9.067 1.00 93.38 143 ALA A N 1
ATOM 1125 C CA . ALA A 1 143 ? 9.918 -7.563 -8.057 1.00 93.38 143 ALA A CA 1
ATOM 1126 C C . ALA A 1 143 ? 8.735 -8.364 -8.639 1.00 93.38 143 ALA A C 1
ATOM 1128 O O . ALA A 1 143 ? 8.256 -9.308 -8.006 1.00 93.38 143 ALA A O 1
ATOM 1129 N N . LEU A 1 144 ? 8.269 -8.025 -9.847 1.00 94.12 144 LEU A N 1
ATOM 1130 C CA . LEU A 1 144 ? 7.217 -8.773 -10.540 1.00 94.12 144 LEU A CA 1
ATOM 1131 C C . LEU A 1 144 ? 7.686 -10.181 -10.936 1.00 94.12 144 LEU A C 1
ATOM 1133 O O . LEU A 1 144 ? 6.920 -11.136 -10.805 1.00 94.12 144 LEU A O 1
ATOM 1137 N N . ASN A 1 145 ? 8.930 -10.328 -11.394 1.00 93.44 145 ASN A N 1
ATOM 1138 C CA . ASN A 1 145 ? 9.507 -11.623 -11.760 1.00 93.44 145 ASN A CA 1
ATOM 1139 C C . ASN A 1 145 ? 9.719 -12.524 -10.537 1.00 93.44 145 ASN A C 1
ATOM 1141 O O . ASN A 1 145 ? 9.413 -13.713 -10.604 1.00 93.44 145 ASN A O 1
ATOM 1145 N N . GLU A 1 146 ? 10.185 -11.967 -9.417 1.00 93.19 146 GLU A N 1
ATOM 1146 C CA . GLU A 1 146 ? 10.316 -12.695 -8.149 1.00 93.19 146 GLU A CA 1
ATOM 1147 C C . GLU A 1 146 ? 8.966 -13.170 -7.601 1.00 93.19 146 GLU A C 1
ATOM 1149 O O . GLU A 1 146 ? 8.862 -14.256 -7.029 1.00 93.19 146 GLU A O 1
ATOM 1154 N N . MET A 1 147 ? 7.930 -12.340 -7.737 1.00 93.06 147 MET A N 1
ATOM 1155 C CA . MET A 1 147 ? 6.584 -12.651 -7.263 1.00 93.06 147 MET A CA 1
ATOM 1156 C C . MET A 1 147 ? 5.852 -13.637 -8.182 1.00 93.06 147 MET A C 1
ATOM 1158 O O . MET A 1 147 ? 5.104 -14.485 -7.698 1.00 93.06 147 MET A O 1
ATOM 1162 N N . GLY A 1 148 ? 6.070 -13.530 -9.493 1.00 93.06 148 GLY A N 1
ATOM 1163 C CA . GLY A 1 148 ? 5.301 -14.221 -10.521 1.00 93.06 148 GLY A CA 1
ATOM 1164 C C . GLY A 1 148 ? 4.026 -13.459 -10.901 1.00 93.06 148 GLY A C 1
ATOM 1165 O O . GLY A 1 148 ? 3.309 -12.931 -10.050 1.00 93.06 148 GLY A O 1
ATOM 1166 N N . LYS A 1 149 ? 3.721 -13.423 -12.206 1.00 90.56 149 LYS A N 1
ATOM 1167 C CA . LYS A 1 149 ? 2.589 -12.658 -12.764 1.00 90.56 149 LYS A CA 1
ATOM 1168 C C . LYS A 1 149 ? 1.233 -13.115 -12.228 1.00 90.56 149 LYS A C 1
ATOM 1170 O O . LYS A 1 149 ? 0.413 -12.270 -11.892 1.00 90.56 149 LYS A O 1
ATOM 1175 N N . ASP A 1 150 ? 1.017 -14.422 -12.106 1.00 90.62 150 ASP A N 1
ATOM 1176 C CA . ASP A 1 150 ? -0.257 -14.964 -11.618 1.00 90.62 150 ASP A CA 1
ATOM 1177 C C . ASP A 1 150 ? -0.497 -14.565 -10.157 1.00 90.62 150 ASP A C 1
ATOM 1179 O O . ASP A 1 150 ? -1.548 -14.033 -9.813 1.00 90.62 150 ASP A O 1
ATOM 1183 N N . VAL A 1 151 ? 0.536 -14.694 -9.315 1.00 91.88 151 VAL A N 1
ATOM 1184 C CA . VAL A 1 151 ? 0.475 -14.279 -7.907 1.00 91.88 151 VAL A CA 1
ATOM 1185 C C . VAL A 1 151 ? 0.230 -12.775 -7.801 1.00 91.88 151 VAL A C 1
ATOM 1187 O O . VAL A 1 151 ? -0.525 -12.334 -6.936 1.00 91.88 151 VAL A O 1
ATOM 1190 N N . PHE A 1 152 ? 0.854 -11.971 -8.666 1.00 92.38 152 PHE A N 1
ATOM 1191 C CA . PHE A 1 152 ? 0.611 -10.531 -8.716 1.00 92.38 152 PHE A CA 1
ATOM 1192 C C . PHE A 1 152 ? -0.856 -10.219 -9.033 1.00 92.38 152 PHE A C 1
ATOM 1194 O O . PHE A 1 152 ? -1.482 -9.475 -8.279 1.00 92.38 152 PHE A O 1
ATOM 1201 N N . LEU A 1 153 ? -1.413 -10.825 -10.086 1.00 89.94 153 LEU A N 1
ATOM 1202 C CA . LEU A 1 153 ? -2.800 -10.620 -10.512 1.00 89.94 153 LEU A CA 1
ATOM 1203 C C . LEU A 1 153 ? -3.824 -11.069 -9.460 1.00 89.94 153 LEU A C 1
ATOM 1205 O O . LEU A 1 153 ? -4.852 -10.415 -9.315 1.00 89.94 153 LEU A O 1
ATOM 1209 N N . ASP A 1 154 ? -3.521 -12.101 -8.672 1.00 91.75 154 ASP A N 1
ATOM 1210 C CA . ASP A 1 154 ? -4.373 -12.543 -7.558 1.00 91.75 154 ASP A CA 1
ATOM 1211 C C . ASP A 1 154 ? -4.436 -11.532 -6.394 1.00 91.75 154 ASP A C 1
ATOM 1213 O O . ASP A 1 154 ? -5.306 -11.629 -5.525 1.00 91.75 154 ASP A O 1
ATOM 1217 N N . ASN A 1 155 ? -3.506 -10.570 -6.336 1.00 90.44 155 ASN A N 1
ATOM 1218 C CA . ASN A 1 155 ? -3.343 -9.639 -5.213 1.00 90.44 155 ASN A CA 1
ATOM 1219 C C . ASN A 1 155 ? -3.634 -8.170 -5.562 1.00 90.44 155 ASN A C 1
ATOM 1221 O O . ASN A 1 155 ? -3.519 -7.299 -4.695 1.00 90.44 155 ASN A O 1
ATOM 1225 N N . VAL A 1 156 ? -4.038 -7.884 -6.798 1.00 83.12 156 VAL A N 1
ATOM 1226 C CA . VAL A 1 156 ? -4.463 -6.554 -7.258 1.00 83.12 156 VAL A CA 1
ATOM 1227 C C . VAL A 1 156 ? -5.807 -6.655 -7.967 1.00 83.12 156 VAL A C 1
ATOM 1229 O O . VAL A 1 156 ? -6.256 -7.742 -8.320 1.00 83.12 156 VAL A O 1
ATOM 1232 N N . THR A 1 157 ? -6.477 -5.525 -8.192 1.00 79.44 157 THR A N 1
ATOM 1233 C CA . THR A 1 157 ? -7.638 -5.550 -9.088 1.00 79.44 157 THR A CA 1
ATOM 1234 C C . THR A 1 157 ? -7.168 -5.868 -10.514 1.00 79.44 157 THR A C 1
ATOM 1236 O O . THR A 1 157 ? -6.106 -5.373 -10.915 1.00 79.44 157 THR A O 1
ATOM 1239 N N . PRO A 1 158 ? -7.915 -6.669 -11.297 1.00 75.56 158 PRO A N 1
ATOM 1240 C CA . PRO A 1 158 ? -7.498 -7.071 -12.642 1.00 75.56 158 PRO A CA 1
ATOM 1241 C C . PRO A 1 158 ? -7.119 -5.892 -13.544 1.00 75.56 158 PRO A C 1
ATOM 1243 O O . PRO A 1 158 ? -6.135 -5.960 -14.277 1.00 75.56 158 PRO A O 1
ATOM 1246 N N . GLU A 1 159 ? -7.851 -4.782 -13.449 1.00 72.31 159 GLU A N 1
ATOM 1247 C CA . GLU A 1 159 ? -7.623 -3.575 -14.243 1.00 72.31 159 GLU A CA 1
ATOM 1248 C C . GLU A 1 159 ? -6.276 -2.924 -13.909 1.00 72.31 159 GLU A C 1
ATOM 1250 O O . GLU A 1 159 ? -5.506 -2.578 -14.807 1.00 72.31 159 GLU A O 1
ATOM 1255 N N . VAL A 1 160 ? -5.960 -2.798 -12.615 1.00 73.62 160 VAL A N 1
ATOM 1256 C CA . VAL A 1 160 ? -4.670 -2.260 -12.162 1.00 73.62 160 VAL A CA 1
ATOM 1257 C C . VAL A 1 160 ? -3.549 -3.217 -12.543 1.00 73.62 160 VAL A C 1
ATOM 1259 O O . VAL A 1 160 ? -2.514 -2.778 -13.037 1.00 73.62 160 VAL A O 1
ATOM 1262 N N . GLY A 1 161 ? -3.757 -4.521 -12.365 1.00 72.56 161 GLY A N 1
ATOM 1263 C CA . GLY A 1 161 ? -2.765 -5.537 -12.691 1.00 72.56 161 GLY A CA 1
ATOM 1264 C C . GLY A 1 161 ? -2.350 -5.508 -14.160 1.00 72.56 161 GLY A C 1
ATOM 1265 O O . GLY A 1 161 ? -1.158 -5.438 -14.461 1.00 72.56 161 GLY A O 1
ATOM 1266 N N . LEU A 1 162 ? -3.323 -5.484 -15.072 1.00 73.12 162 LEU A N 1
ATOM 1267 C CA . LEU A 1 162 ? -3.063 -5.410 -16.511 1.00 73.12 162 LEU A CA 1
ATOM 1268 C C . LEU A 1 162 ? -2.351 -4.109 -16.899 1.00 73.12 162 LEU A C 1
ATOM 1270 O O . LEU A 1 162 ? -1.350 -4.163 -17.611 1.00 73.12 162 LEU A O 1
ATOM 1274 N N . MET A 1 163 ? -2.796 -2.964 -16.370 1.00 73.56 163 MET A N 1
ATOM 1275 C CA . MET A 1 163 ? -2.153 -1.669 -16.616 1.00 73.56 163 MET A CA 1
ATOM 1276 C C . MET A 1 163 ? -0.684 -1.663 -16.162 1.00 73.56 163 MET A C 1
ATOM 1278 O O . MET A 1 163 ? 0.191 -1.143 -16.854 1.00 73.56 163 MET A O 1
ATOM 1282 N N . ILE A 1 164 ? -0.390 -2.230 -14.991 1.00 80.19 164 ILE A N 1
ATOM 1283 C CA . ILE A 1 164 ? 0.971 -2.294 -14.447 1.00 80.19 164 ILE A CA 1
ATOM 1284 C C . ILE A 1 164 ? 1.864 -3.199 -15.303 1.00 80.19 164 ILE A C 1
ATOM 1286 O O . ILE A 1 164 ? 2.984 -2.806 -15.636 1.00 80.19 164 ILE A O 1
ATOM 1290 N N . ILE A 1 165 ? 1.360 -4.368 -15.711 1.00 77.12 165 ILE A N 1
ATOM 1291 C CA . ILE A 1 165 ? 2.084 -5.293 -16.594 1.00 77.12 165 ILE A CA 1
ATOM 1292 C C . ILE A 1 165 ? 2.374 -4.636 -17.947 1.00 77.12 165 ILE A C 1
ATOM 1294 O O . ILE A 1 165 ? 3.496 -4.741 -18.438 1.00 77.12 165 ILE A O 1
ATOM 1298 N N . GLU A 1 166 ? 1.405 -3.935 -18.535 1.00 74.00 166 GLU A N 1
ATOM 1299 C CA . GLU A 1 166 ? 1.582 -3.227 -19.805 1.00 74.00 166 GLU A CA 1
ATOM 1300 C C . GLU A 1 166 ? 2.661 -2.142 -19.701 1.00 74.00 166 GLU A C 1
ATOM 1302 O O . GLU A 1 166 ? 3.547 -2.068 -20.551 1.00 74.00 166 GLU A O 1
ATOM 1307 N N . ARG A 1 167 ? 2.653 -1.339 -18.629 1.00 74.88 167 ARG A N 1
ATOM 1308 C CA . ARG A 1 167 ? 3.673 -0.299 -18.412 1.00 74.88 167 ARG A CA 1
ATOM 1309 C C . ARG A 1 167 ? 5.081 -0.885 -18.271 1.00 74.88 167 ARG A C 1
ATOM 1311 O O . ARG A 1 167 ? 6.024 -0.316 -18.818 1.00 74.88 167 ARG A O 1
ATOM 1318 N N . ILE A 1 168 ? 5.223 -2.015 -17.575 1.00 78.12 168 ILE A N 1
ATOM 1319 C CA . ILE A 1 168 ? 6.500 -2.735 -17.460 1.00 78.12 168 ILE A CA 1
ATOM 1320 C C . ILE A 1 168 ? 6.927 -3.300 -18.823 1.00 78.12 168 ILE A C 1
ATOM 1322 O O . ILE A 1 168 ? 8.078 -3.136 -19.220 1.00 78.12 168 ILE A O 1
ATOM 1326 N N . HIS A 1 169 ? 6.004 -3.903 -19.574 1.00 76.56 169 HIS A N 1
ATOM 1327 C CA . HIS A 1 169 ? 6.305 -4.473 -20.886 1.00 76.56 169 HIS A CA 1
ATOM 1328 C C . HIS A 1 169 ? 6.743 -3.407 -21.900 1.00 76.56 169 HIS A C 1
ATOM 1330 O O . HIS A 1 169 ? 7.723 -3.597 -22.617 1.00 76.56 169 HIS A O 1
ATOM 1336 N N . SER A 1 170 ? 6.069 -2.256 -21.919 1.00 69.38 170 SER A N 1
ATOM 1337 C CA . SER A 1 170 ? 6.445 -1.110 -22.755 1.00 69.38 170 SER A CA 1
ATOM 1338 C C . SER A 1 170 ? 7.852 -0.600 -22.435 1.00 69.38 170 SER A C 1
ATOM 1340 O O . SER A 1 170 ? 8.601 -0.247 -23.347 1.00 69.38 170 SER A O 1
ATOM 1342 N N . PHE A 1 171 ? 8.246 -0.609 -21.157 1.00 73.81 171 PHE A N 1
ATOM 1343 C CA . PHE A 1 171 ? 9.617 -0.298 -20.754 1.00 73.81 171 PHE A CA 1
ATOM 1344 C C . PHE A 1 171 ? 10.623 -1.334 -21.283 1.00 73.81 171 PHE A C 1
ATOM 1346 O O . PHE A 1 171 ? 11.661 -0.954 -21.823 1.00 73.81 171 PHE A O 1
ATOM 1353 N N . GLU A 1 172 ? 10.326 -2.633 -21.186 1.00 73.50 172 GLU A N 1
ATOM 1354 C CA . GLU A 1 172 ? 11.200 -3.689 -21.721 1.00 73.50 172 GLU A CA 1
ATOM 1355 C C . GLU A 1 172 ? 11.376 -3.588 -23.242 1.00 73.50 172 GLU A C 1
ATOM 1357 O O . GLU A 1 172 ? 12.496 -3.699 -23.744 1.00 73.50 172 GLU A O 1
ATOM 1362 N N . GLN A 1 173 ? 10.297 -3.322 -23.983 1.00 67.38 173 GLN A N 1
ATOM 1363 C CA . GLN A 1 173 ? 10.359 -3.124 -25.433 1.00 67.38 173 GLN A CA 1
ATOM 1364 C C . GLN A 1 173 ? 11.214 -1.911 -25.807 1.00 67.38 173 GLN A C 1
ATOM 1366 O O . GLN A 1 173 ? 12.046 -1.996 -26.716 1.00 67.38 173 GLN A O 1
ATOM 1371 N N . ALA A 1 174 ? 11.042 -0.798 -25.085 1.00 62.00 174 ALA A N 1
ATOM 1372 C CA . ALA A 1 174 ? 11.857 0.395 -25.264 1.00 62.00 174 ALA A CA 1
ATOM 1373 C C . ALA A 1 174 ? 13.332 0.109 -24.960 1.00 62.00 174 ALA A C 1
ATOM 1375 O O . ALA A 1 174 ? 14.202 0.509 -25.730 1.00 62.00 174 ALA A O 1
ATOM 1376 N N . LYS A 1 175 ? 13.624 -0.646 -23.894 1.00 67.00 175 LYS A N 1
ATOM 1377 C CA . LYS A 1 175 ? 14.983 -1.082 -23.556 1.00 67.00 175 LYS A CA 1
ATOM 1378 C C . LYS A 1 175 ? 15.608 -1.946 -24.658 1.00 67.00 175 LYS A C 1
ATOM 1380 O O . LYS A 1 175 ? 16.746 -1.683 -25.030 1.00 67.00 175 LYS A O 1
ATOM 1385 N N . SER A 1 176 ? 14.882 -2.916 -25.217 1.00 66.81 176 SER A N 1
ATOM 1386 C CA . SER A 1 176 ? 15.383 -3.740 -26.334 1.00 66.81 176 SER A CA 1
ATOM 1387 C C . SER A 1 176 ? 15.711 -2.881 -27.559 1.00 66.81 176 SER A C 1
ATOM 1389 O O . SER A 1 176 ? 16.797 -2.990 -28.123 1.00 66.81 176 SER A O 1
ATOM 1391 N N . HIS A 1 177 ? 14.821 -1.947 -27.916 1.00 62.88 177 HIS A N 1
ATOM 1392 C CA . HIS A 1 177 ? 15.053 -1.000 -29.014 1.00 62.88 177 HIS A CA 1
ATOM 1393 C C . HIS A 1 177 ? 16.271 -0.096 -28.768 1.00 62.88 177 HIS A C 1
ATOM 1395 O O . HIS A 1 177 ? 17.023 0.200 -29.698 1.00 62.88 177 HIS A O 1
ATOM 1401 N N . LEU A 1 178 ? 16.479 0.340 -27.520 1.00 61.69 178 LEU A N 1
ATOM 1402 C CA . LEU A 1 178 ? 17.662 1.099 -27.114 1.00 61.69 178 LEU A CA 1
ATOM 1403 C C . LEU A 1 178 ? 18.940 0.267 -27.255 1.00 61.69 178 LEU A C 1
ATOM 1405 O O . LEU A 1 178 ? 19.936 0.765 -27.768 1.00 61.69 178 LEU A O 1
ATOM 1409 N N . GLU A 1 179 ? 18.932 -0.992 -26.819 1.00 66.06 179 GLU A N 1
ATOM 1410 C CA . GLU A 1 179 ? 20.105 -1.871 -26.869 1.00 66.06 179 GLU A CA 1
ATOM 1411 C C . GLU A 1 179 ? 20.522 -2.233 -28.301 1.00 66.06 179 GLU A C 1
ATOM 1413 O O . GLU A 1 179 ? 21.722 -2.337 -28.581 1.00 66.06 179 GLU A O 1
ATOM 1418 N N . GLU A 1 180 ? 19.555 -2.364 -29.210 1.00 69.62 180 GLU A N 1
ATOM 1419 C CA . GLU A 1 180 ? 19.773 -2.647 -30.633 1.00 69.62 180 GLU A CA 1
ATOM 1420 C C . GLU A 1 180 ? 20.315 -1.440 -31.415 1.00 69.62 180 GLU A C 1
ATOM 1422 O O . GLU A 1 180 ? 20.932 -1.605 -32.472 1.00 69.62 180 GLU A O 1
ATOM 1427 N N . ASN A 1 181 ? 20.150 -0.222 -30.891 1.00 67.06 181 ASN A N 1
ATOM 1428 C CA . ASN A 1 181 ? 20.536 1.007 -31.573 1.00 67.06 181 ASN A CA 1
ATOM 1429 C C . ASN A 1 181 ? 21.605 1.782 -30.786 1.00 67.06 181 ASN A C 1
ATOM 1431 O O . ASN A 1 181 ? 21.316 2.469 -29.807 1.00 67.06 181 ASN A O 1
ATOM 1435 N N . LYS A 1 182 ? 22.864 1.692 -31.241 1.00 63.06 182 LYS A N 1
ATOM 1436 C CA . LYS A 1 182 ? 24.036 2.279 -30.561 1.00 63.06 182 LYS A CA 1
ATOM 1437 C C . LYS A 1 182 ? 23.883 3.764 -30.220 1.00 63.06 182 LYS A C 1
ATOM 1439 O O . LYS A 1 182 ? 24.311 4.159 -29.138 1.00 63.06 182 LYS A O 1
ATOM 1444 N N . ASP A 1 183 ? 23.270 4.548 -31.102 1.00 57.72 183 ASP A N 1
ATOM 1445 C CA . ASP A 1 183 ? 23.105 5.990 -30.898 1.00 57.72 183 ASP A CA 1
ATOM 1446 C C . ASP A 1 183 ? 22.091 6.276 -29.780 1.00 57.72 183 ASP A C 1
ATOM 1448 O O . ASP A 1 183 ? 22.303 7.163 -28.953 1.00 57.72 183 ASP A O 1
ATOM 1452 N N . TYR A 1 184 ? 21.020 5.481 -29.691 1.00 57.19 184 TYR A N 1
ATOM 1453 C CA . TYR A 1 184 ? 20.045 5.620 -28.610 1.00 57.19 184 TYR A CA 1
ATOM 1454 C C . TYR A 1 184 ? 20.528 5.018 -27.287 1.00 57.19 184 TYR A C 1
ATOM 1456 O O . TYR A 1 184 ? 20.241 5.571 -26.227 1.00 57.19 184 TYR A O 1
ATOM 1464 N N . ARG A 1 185 ? 21.307 3.931 -27.327 1.00 60.19 185 ARG A N 1
ATOM 1465 C CA . ARG A 1 185 ? 21.953 3.361 -26.137 1.00 60.19 185 ARG A CA 1
ATOM 1466 C C . ARG A 1 185 ? 22.842 4.383 -25.438 1.00 60.19 185 ARG A C 1
ATOM 1468 O O . ARG A 1 185 ? 22.790 4.497 -24.218 1.00 60.19 185 ARG A O 1
ATOM 1475 N N . GLN A 1 186 ? 23.646 5.115 -26.208 1.00 60.19 186 GLN A N 1
ATOM 1476 C CA . GLN A 1 186 ? 24.521 6.146 -25.665 1.00 60.19 186 GLN A CA 1
ATOM 1477 C C . GLN A 1 186 ? 23.708 7.283 -25.026 1.00 60.19 186 GLN A C 1
ATOM 1479 O O . GLN A 1 186 ? 23.958 7.628 -23.875 1.00 60.19 186 GLN A O 1
ATOM 1484 N N . ALA A 1 187 ? 22.670 7.773 -25.711 1.00 55.53 187 ALA A N 1
ATOM 1485 C CA . ALA A 1 187 ? 21.768 8.789 -25.166 1.00 55.53 187 ALA A CA 1
ATOM 1486 C C . ALA A 1 187 ? 21.062 8.338 -23.869 1.00 55.53 187 ALA A C 1
ATOM 1488 O O . ALA A 1 187 ? 20.862 9.137 -22.957 1.00 55.53 187 ALA A O 1
ATOM 1489 N N . TYR A 1 188 ? 20.696 7.057 -23.755 1.00 58.53 188 TYR A N 1
ATOM 1490 C CA . TYR A 1 188 ? 20.041 6.519 -22.560 1.00 58.53 188 TYR A CA 1
ATOM 1491 C C . TYR A 1 188 ? 20.985 6.328 -21.361 1.00 58.53 188 TYR A C 1
ATOM 1493 O O . TYR A 1 188 ? 20.574 6.536 -20.220 1.00 58.53 188 TYR A O 1
ATOM 1501 N N . GLU A 1 189 ? 22.247 5.961 -21.586 1.00 63.56 189 GLU A N 1
ATOM 1502 C CA . GLU A 1 189 ? 23.241 5.915 -20.505 1.00 63.56 189 GLU A CA 1
ATOM 1503 C C . GLU A 1 189 ? 23.600 7.325 -20.013 1.00 63.56 189 GLU A C 1
ATOM 1505 O O . GLU A 1 189 ? 23.658 7.548 -18.805 1.00 63.56 189 GLU A O 1
ATOM 1510 N N . GLU A 1 190 ? 23.713 8.301 -20.918 1.00 59.12 190 GLU A N 1
ATOM 1511 C CA . GLU A 1 190 ? 23.868 9.717 -20.553 1.00 59.12 190 GLU A CA 1
ATOM 1512 C C . GLU A 1 190 ? 22.657 10.214 -19.733 1.00 59.12 190 GLU A C 1
ATOM 1514 O O . GLU A 1 190 ? 22.816 10.889 -18.718 1.00 59.12 190 GLU A O 1
ATOM 1519 N N . LEU A 1 191 ? 21.437 9.803 -20.098 1.00 55.84 191 LEU A N 1
ATOM 1520 C CA . LEU A 1 191 ? 20.207 10.07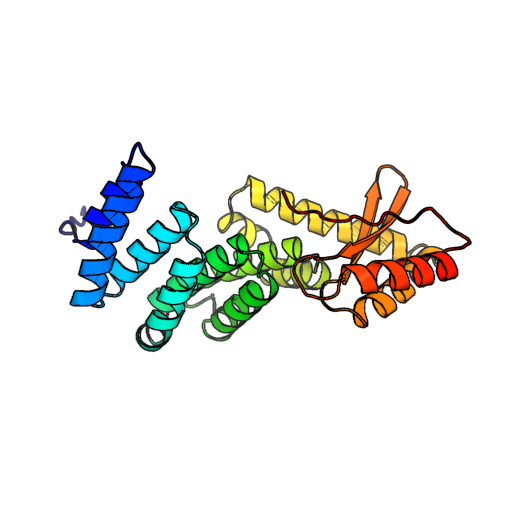4 -19.341 1.00 55.84 191 LEU A CA 1
ATOM 1521 C C . LEU A 1 191 ? 20.206 9.479 -17.926 1.00 55.84 191 LEU A C 1
ATOM 1523 O O . LEU A 1 191 ? 19.760 10.137 -16.986 1.00 55.84 191 LEU A O 1
ATOM 1527 N N . LYS A 1 192 ? 20.675 8.237 -17.764 1.00 60.25 192 LYS A N 1
ATOM 1528 C CA . LYS A 1 192 ? 20.813 7.600 -16.445 1.00 60.25 192 LYS A CA 1
ATOM 1529 C C . LYS A 1 192 ? 21.831 8.316 -15.577 1.00 60.25 192 LYS A C 1
ATOM 1531 O O . LYS A 1 192 ? 21.582 8.485 -14.387 1.00 60.25 192 LYS A O 1
ATOM 1536 N N . GLU A 1 193 ? 22.957 8.719 -16.160 1.00 60.66 193 GLU A N 1
ATOM 1537 C CA . GLU A 1 193 ? 23.978 9.484 -15.453 1.00 60.66 193 GLU A CA 1
ATOM 1538 C C . GLU A 1 193 ? 23.369 10.788 -14.928 1.00 60.66 193 GLU A C 1
ATOM 1540 O O . GLU A 1 193 ? 23.456 11.056 -13.735 1.00 60.66 193 GLU A O 1
ATOM 1545 N N . ILE A 1 194 ? 22.626 11.518 -15.768 1.00 53.16 194 ILE A N 1
ATOM 1546 C CA . ILE A 1 194 ? 21.920 12.746 -15.370 1.00 53.16 194 ILE A CA 1
ATOM 1547 C C . ILE A 1 194 ? 20.925 12.480 -14.234 1.00 53.16 194 ILE A C 1
ATOM 1549 O O . ILE A 1 194 ? 20.973 13.149 -13.207 1.00 53.16 194 ILE A O 1
ATOM 1553 N N . ALA A 1 195 ? 20.067 11.469 -14.381 1.00 51.69 195 ALA A N 1
ATOM 1554 C CA . ALA A 1 195 ? 19.079 11.121 -13.364 1.00 51.69 195 ALA A CA 1
ATOM 1555 C C . ALA A 1 195 ? 19.706 10.668 -12.031 1.00 51.69 195 ALA A C 1
ATOM 1557 O O . ALA A 1 195 ? 19.115 10.857 -10.973 1.00 51.69 195 ALA A O 1
ATOM 1558 N N . SER A 1 196 ? 20.918 10.102 -12.053 1.00 56.31 196 SER A N 1
ATOM 1559 C CA . SER A 1 196 ? 21.627 9.694 -10.833 1.00 56.31 196 SER A CA 1
ATOM 1560 C C . SER A 1 196 ? 22.066 10.870 -9.953 1.00 56.31 196 SER A C 1
ATOM 1562 O O . SER A 1 196 ? 22.323 10.677 -8.764 1.00 56.31 196 SER A O 1
ATOM 1564 N N . PHE A 1 197 ? 22.120 12.087 -10.508 1.00 49.44 197 PHE A N 1
ATOM 1565 C CA . PHE A 1 197 ? 22.494 13.296 -9.773 1.00 49.44 197 PHE A CA 1
ATOM 1566 C C . PHE A 1 197 ? 21.322 13.972 -9.051 1.00 49.44 197 PHE A C 1
ATOM 1568 O O . PHE A 1 197 ? 21.572 14.864 -8.236 1.00 49.44 197 PHE A O 1
ATOM 1575 N N . SER A 1 198 ? 20.079 13.547 -9.305 1.00 51.62 198 SER A N 1
ATOM 1576 C CA . SER A 1 198 ? 18.883 14.243 -8.826 1.00 51.62 198 SER A CA 1
ATOM 1577 C C . SER A 1 198 ? 17.836 13.275 -8.281 1.00 51.62 198 SER A C 1
ATOM 1579 O O . SER A 1 198 ? 17.268 12.451 -8.998 1.00 51.62 198 SER A O 1
ATOM 1581 N N . GLU A 1 199 ? 17.534 13.394 -6.985 1.00 52.50 199 GLU A N 1
ATOM 1582 C CA . GLU A 1 199 ? 16.375 12.714 -6.407 1.00 52.50 199 GLU A CA 1
ATOM 1583 C C . GLU A 1 199 ? 15.084 13.198 -7.088 1.00 52.50 199 GLU A C 1
ATOM 1585 O O . GLU A 1 199 ? 14.927 14.377 -7.392 1.00 52.50 199 GLU A O 1
ATOM 1590 N N . GLY A 1 200 ? 14.169 12.269 -7.375 1.00 50.78 200 GLY A N 1
ATOM 1591 C CA . GLY A 1 200 ? 12.908 12.567 -8.053 1.00 50.78 200 GLY A CA 1
ATOM 1592 C C . GLY A 1 200 ? 12.979 12.648 -9.583 1.00 50.78 200 GLY A C 1
ATOM 1593 O O . GLY A 1 200 ? 11.935 12.862 -10.196 1.00 50.78 200 GLY A O 1
ATOM 1594 N N . VAL A 1 201 ? 14.146 12.446 -10.208 1.00 54.81 201 VAL A N 1
ATOM 1595 C CA . VAL A 1 201 ? 14.307 12.423 -11.672 1.00 54.81 201 VAL A CA 1
ATOM 1596 C C . VAL A 1 201 ? 14.530 10.991 -12.151 1.00 54.81 201 VAL A C 1
ATOM 1598 O O . VAL A 1 201 ? 15.469 10.321 -11.733 1.00 54.81 201 VAL A O 1
ATOM 1601 N N . TYR A 1 202 ? 13.667 10.513 -13.046 1.00 58.72 202 TYR A N 1
ATOM 1602 C CA . TYR A 1 202 ? 13.713 9.144 -13.558 1.00 58.72 202 TYR A CA 1
ATOM 1603 C C . TYR A 1 202 ? 13.830 9.147 -15.079 1.00 58.72 202 TYR A C 1
ATOM 1605 O O . TYR A 1 202 ? 12.975 9.737 -15.748 1.00 58.72 202 TYR A O 1
ATOM 1613 N N . PRO A 1 203 ? 14.851 8.488 -15.653 1.00 60.28 203 PRO A N 1
ATOM 1614 C CA . PRO A 1 203 ? 14.970 8.377 -17.092 1.00 60.28 203 PRO A CA 1
ATOM 1615 C C . PRO A 1 203 ? 13.878 7.424 -17.580 1.00 60.28 203 PRO A C 1
ATOM 1617 O O . PRO A 1 203 ? 13.775 6.281 -17.130 1.00 60.28 203 PRO A O 1
ATOM 1620 N N . TYR A 1 204 ? 13.054 7.888 -18.509 1.00 58.38 204 TYR A N 1
ATOM 1621 C CA . TYR A 1 204 ? 11.968 7.105 -19.080 1.00 58.38 204 TYR A CA 1
ATOM 1622 C C . TYR A 1 204 ? 12.151 6.981 -20.584 1.00 58.38 204 TYR A C 1
ATOM 1624 O O . TYR A 1 204 ? 12.517 7.945 -21.254 1.00 58.38 204 TYR A O 1
ATOM 1632 N N . ALA A 1 205 ? 11.877 5.790 -21.107 1.00 58.31 205 ALA A N 1
ATOM 1633 C CA . ALA A 1 205 ? 11.801 5.537 -22.532 1.00 58.31 205 ALA A CA 1
ATOM 1634 C C . ALA A 1 205 ? 10.570 4.682 -22.837 1.00 58.31 205 ALA A C 1
ATOM 1636 O O . ALA A 1 205 ? 10.242 3.766 -22.082 1.00 58.31 205 ALA A O 1
ATOM 1637 N N . PHE A 1 206 ? 9.888 4.993 -23.934 1.00 56.09 206 PHE A N 1
ATOM 1638 C CA . PHE A 1 206 ? 8.720 4.257 -24.407 1.00 56.09 206 PHE A CA 1
ATOM 1639 C C . PHE A 1 206 ? 8.618 4.328 -25.926 1.00 56.09 206 PHE A C 1
ATOM 1641 O O . PHE A 1 206 ? 9.231 5.185 -26.564 1.00 56.09 206 PHE A O 1
ATOM 1648 N N . ILE A 1 207 ? 7.834 3.425 -26.503 1.00 54.59 207 ILE A N 1
ATOM 1649 C CA . ILE A 1 207 ? 7.553 3.404 -27.936 1.00 54.59 207 ILE A CA 1
ATOM 1650 C C . ILE A 1 207 ? 6.180 4.042 -28.167 1.00 54.59 207 ILE A C 1
ATOM 1652 O O . ILE A 1 207 ? 5.189 3.619 -27.575 1.00 54.59 207 ILE A O 1
ATOM 1656 N N . GLU A 1 208 ? 6.120 5.063 -29.022 1.00 54.69 208 GLU A N 1
ATOM 1657 C CA . GLU A 1 208 ? 4.870 5.650 -29.518 1.00 54.69 208 GLU A CA 1
ATOM 1658 C C . GLU A 1 208 ? 4.805 5.464 -31.039 1.00 54.69 208 GLU A C 1
ATOM 1660 O O . GLU A 1 208 ? 5.511 6.141 -31.792 1.00 54.69 208 GLU A O 1
ATOM 1665 N N . GLY A 1 209 ? 3.978 4.522 -31.501 1.00 65.62 209 GLY A N 1
ATOM 1666 C CA . GLY A 1 209 ? 3.980 4.099 -32.905 1.00 65.62 209 GLY A CA 1
ATOM 1667 C C . GLY A 1 209 ? 5.315 3.447 -33.282 1.00 65.62 209 GLY A C 1
ATOM 1668 O O . GLY A 1 209 ? 5.751 2.526 -32.603 1.00 65.62 209 GLY A O 1
ATOM 1669 N N . ASP A 1 210 ? 5.978 3.960 -34.322 1.00 58.53 210 ASP A N 1
ATOM 1670 C CA . ASP A 1 210 ? 7.297 3.484 -34.782 1.00 58.53 210 ASP A CA 1
ATOM 1671 C C . ASP A 1 210 ? 8.466 4.305 -34.200 1.00 58.53 210 ASP A C 1
ATOM 1673 O O . ASP A 1 210 ? 9.594 4.267 -34.701 1.00 58.53 210 ASP A O 1
ATOM 1677 N N . HIS A 1 211 ? 8.208 5.119 -33.173 1.00 54.47 211 HIS A N 1
ATOM 1678 C CA . HIS A 1 211 ? 9.192 6.043 -32.621 1.00 54.47 211 HIS A CA 1
ATOM 1679 C C . HIS A 1 211 ? 9.537 5.709 -31.174 1.00 54.47 211 HIS A C 1
ATOM 1681 O O . HIS A 1 211 ? 8.681 5.712 -30.291 1.00 54.47 211 HIS A O 1
ATOM 1687 N N . LEU A 1 212 ? 10.832 5.511 -30.923 1.00 55.09 212 LEU A N 1
ATOM 1688 C CA . LEU A 1 212 ? 11.383 5.478 -29.578 1.00 55.09 212 LEU A CA 1
ATOM 1689 C C . LEU A 1 212 ? 11.438 6.904 -29.021 1.00 55.09 212 LEU A C 1
ATOM 1691 O O . LEU A 1 212 ? 12.088 7.790 -29.583 1.00 55.09 212 LEU A O 1
ATOM 1695 N N . ARG A 1 213 ? 10.756 7.117 -27.901 1.00 59.78 213 ARG A N 1
ATOM 1696 C CA . ARG A 1 213 ? 10.779 8.358 -27.134 1.00 59.78 213 ARG A CA 1
ATOM 1697 C C . ARG A 1 213 ? 11.565 8.142 -25.857 1.00 59.78 213 ARG A C 1
ATOM 1699 O O . ARG A 1 213 ? 11.431 7.101 -25.223 1.00 59.78 213 ARG A O 1
ATOM 1706 N N . TYR A 1 214 ? 12.347 9.137 -25.466 1.00 56.91 214 TYR A N 1
ATOM 1707 C CA . TYR A 1 214 ? 13.079 9.147 -24.207 1.00 56.91 214 TYR A CA 1
ATOM 1708 C C . TYR A 1 214 ? 13.028 10.541 -23.576 1.00 56.91 214 TYR A C 1
ATOM 1710 O O . TYR A 1 214 ? 12.886 11.556 -24.268 1.00 56.91 214 TYR A O 1
ATOM 1718 N N . GLY A 1 215 ? 13.109 10.587 -22.252 1.00 60.56 215 GLY A N 1
ATOM 1719 C CA . GLY A 1 215 ? 13.042 11.815 -21.475 1.00 60.56 215 GLY A CA 1
ATOM 1720 C C . GLY A 1 215 ? 13.122 11.545 -19.981 1.00 60.56 215 GLY A C 1
ATOM 1721 O O . GLY A 1 215 ? 13.578 10.484 -19.558 1.00 60.56 215 GLY A O 1
ATOM 1722 N N . PHE A 1 216 ? 12.659 12.504 -19.189 1.00 54.78 216 PHE A N 1
ATOM 1723 C CA . PHE A 1 216 ? 12.633 12.399 -17.737 1.00 54.78 216 PHE A CA 1
ATOM 1724 C C . PHE A 1 216 ? 11.203 12.472 -17.215 1.00 54.78 216 PHE A C 1
ATOM 1726 O O . PHE A 1 216 ? 10.393 13.263 -17.708 1.00 54.78 216 PHE A O 1
ATOM 1733 N N . VAL A 1 217 ? 10.925 11.676 -16.187 1.00 57.62 217 VAL A N 1
ATOM 1734 C CA . VAL A 1 217 ? 9.817 11.898 -15.259 1.00 57.62 217 VAL A CA 1
ATOM 1735 C C . VAL A 1 217 ? 10.398 12.613 -14.050 1.00 57.62 217 VAL A C 1
ATOM 1737 O O . VAL A 1 217 ? 11.314 12.098 -13.415 1.00 57.62 217 VAL A O 1
ATOM 1740 N N . VAL A 1 218 ? 9.876 13.801 -13.752 1.00 53.84 218 VAL A N 1
ATOM 1741 C CA . VAL A 1 218 ? 10.306 14.606 -12.604 1.00 53.84 218 VAL A CA 1
ATOM 1742 C C . VAL A 1 218 ? 9.174 14.654 -11.584 1.00 53.84 218 VAL A C 1
ATOM 1744 O O . VAL A 1 218 ? 8.071 15.103 -11.903 1.00 53.84 218 VAL A O 1
ATOM 1747 N N . ASN A 1 219 ? 9.436 14.193 -10.361 1.00 52.34 219 ASN A N 1
ATOM 1748 C CA . ASN A 1 219 ? 8.516 14.325 -9.237 1.00 52.34 219 ASN A CA 1
ATOM 1749 C C . ASN A 1 219 ? 8.647 15.723 -8.612 1.00 52.34 219 ASN A C 1
ATOM 1751 O O . ASN A 1 219 ? 9.611 16.021 -7.918 1.00 52.34 219 ASN A O 1
ATOM 1755 N N . MET A 1 220 ? 7.649 16.576 -8.841 1.00 51.41 220 MET A N 1
ATOM 1756 C CA . MET A 1 220 ? 7.645 17.982 -8.411 1.00 51.41 220 MET A CA 1
ATOM 1757 C C . MET A 1 220 ? 7.467 18.192 -6.893 1.00 51.41 220 MET A C 1
ATOM 1759 O O . MET A 1 220 ? 7.571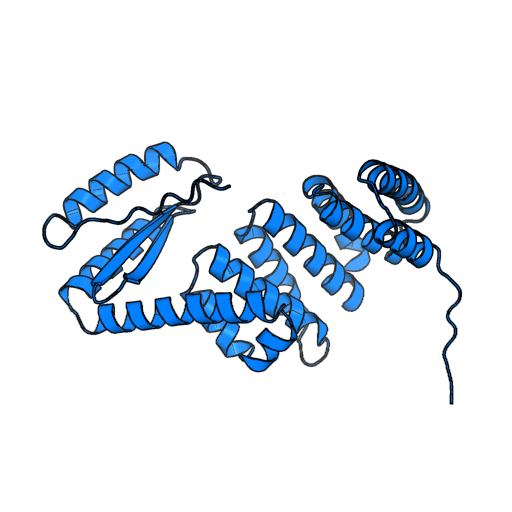 19.329 -6.435 1.00 51.41 220 MET A O 1
ATOM 1763 N N . GLN A 1 221 ? 7.149 17.146 -6.117 1.00 47.53 221 GLN A N 1
ATOM 1764 C CA . GLN A 1 221 ? 6.924 17.256 -4.665 1.00 47.53 221 GLN A CA 1
ATOM 1765 C C . GLN A 1 221 ? 8.188 17.054 -3.818 1.00 47.53 221 GLN A C 1
ATOM 1767 O O . GLN A 1 221 ? 8.201 17.450 -2.653 1.00 47.53 221 GLN A O 1
ATOM 1772 N N . GLU A 1 222 ? 9.252 16.490 -4.390 1.00 49.47 222 GLU A N 1
ATOM 1773 C CA . GLU A 1 222 ? 10.565 16.416 -3.749 1.00 49.47 222 GLU A CA 1
ATOM 1774 C C . GLU A 1 222 ? 11.352 17.687 -4.146 1.00 49.47 222 GLU A C 1
ATOM 1776 O O . GLU A 1 222 ? 11.402 18.084 -5.309 1.00 49.47 222 GLU A O 1
ATOM 1781 N N . SER A 1 223 ? 11.824 18.427 -3.141 1.00 45.50 223 SER A N 1
ATOM 1782 C CA . SER A 1 223 ? 12.285 19.823 -3.218 1.00 45.50 223 SER A CA 1
ATOM 1783 C C . SER A 1 223 ? 13.360 20.108 -4.282 1.00 45.50 223 SER A C 1
ATOM 1785 O O . SER A 1 223 ? 14.198 19.262 -4.559 1.00 45.50 223 SER A O 1
ATOM 1787 N N . ASP A 1 224 ? 13.377 21.350 -4.791 1.00 45.97 224 ASP A N 1
ATOM 1788 C CA . ASP A 1 224 ? 14.292 21.937 -5.801 1.00 45.97 224 ASP A CA 1
ATOM 1789 C C . ASP A 1 224 ? 14.037 21.622 -7.292 1.00 45.97 224 ASP A C 1
ATOM 1791 O O . ASP A 1 224 ? 14.740 22.154 -8.162 1.00 45.97 224 ASP A O 1
ATOM 1795 N N . ALA A 1 225 ? 12.956 20.905 -7.625 1.00 43.66 225 ALA A N 1
ATOM 1796 C CA . ALA A 1 225 ? 12.590 20.552 -9.005 1.00 43.66 225 ALA A CA 1
ATOM 1797 C C . ALA A 1 225 ? 12.581 21.743 -9.993 1.00 43.66 225 ALA A C 1
ATOM 1799 O O . ALA A 1 225 ? 13.036 21.608 -11.121 1.00 43.66 225 ALA A O 1
ATOM 1800 N N . GLY A 1 226 ? 12.163 22.947 -9.582 1.00 43.22 226 GLY A N 1
ATOM 1801 C CA . GLY A 1 226 ? 12.109 24.114 -10.478 1.00 43.22 226 GLY A CA 1
ATOM 1802 C C . GLY A 1 226 ? 13.471 24.614 -10.995 1.00 43.22 226 GLY A C 1
ATOM 1803 O O . GLY A 1 226 ? 13.564 25.046 -12.139 1.00 43.22 226 GLY A O 1
ATOM 1804 N N . ARG A 1 227 ? 14.541 24.540 -10.187 1.00 48.66 227 ARG A N 1
ATOM 1805 C CA . ARG A 1 227 ? 15.907 24.946 -10.596 1.00 48.66 227 ARG A CA 1
ATOM 1806 C C . ARG A 1 227 ? 16.696 23.802 -11.227 1.00 48.66 227 ARG A C 1
ATOM 1808 O O . ARG A 1 227 ? 17.570 24.054 -12.058 1.00 48.66 227 ARG A O 1
ATOM 1815 N N . ILE A 1 228 ? 16.400 22.571 -10.816 1.00 50.56 228 ILE A N 1
ATOM 1816 C CA . ILE A 1 228 ? 17.000 21.350 -11.358 1.00 50.56 228 ILE A CA 1
ATOM 1817 C C . ILE A 1 228 ? 16.504 21.135 -12.791 1.00 50.56 228 ILE A C 1
ATOM 1819 O O . ILE A 1 228 ? 17.321 20.979 -13.691 1.00 50.56 228 ILE A O 1
ATOM 1823 N N . VAL A 1 229 ? 15.200 21.300 -13.041 1.00 50.59 229 VAL A N 1
ATOM 1824 C CA . VAL A 1 229 ? 14.595 21.172 -14.375 1.00 50.59 229 VAL A CA 1
ATOM 1825 C C . VAL A 1 229 ? 15.204 22.149 -15.387 1.00 50.59 229 VAL A C 1
ATOM 1827 O O . VAL A 1 229 ? 15.482 21.739 -16.505 1.00 50.59 229 VAL A O 1
ATOM 1830 N N . GLU A 1 230 ? 15.496 23.407 -15.036 1.00 51.94 230 GLU A N 1
ATOM 1831 C CA . GLU A 1 230 ? 16.118 24.351 -15.985 1.00 51.94 230 GLU A CA 1
ATOM 1832 C C . GLU A 1 230 ? 17.564 23.978 -16.346 1.00 51.94 230 GLU A C 1
ATOM 1834 O O . GLU A 1 230 ? 17.917 23.961 -17.527 1.00 51.94 230 GLU A O 1
ATOM 1839 N N . LYS A 1 231 ? 18.398 23.636 -15.353 1.00 51.19 231 LYS A N 1
ATOM 1840 C CA . LYS A 1 231 ? 19.791 23.221 -15.594 1.00 51.19 231 LYS A CA 1
ATOM 1841 C C . LYS A 1 231 ? 19.883 21.873 -16.304 1.00 51.19 231 LYS A C 1
ATOM 1843 O O . LYS A 1 231 ? 20.751 21.701 -17.156 1.00 51.19 231 LYS A O 1
ATOM 1848 N N . GLU A 1 232 ? 19.001 20.935 -15.977 1.00 52.25 232 GLU A N 1
ATOM 1849 C CA . GLU A 1 232 ? 18.966 19.609 -16.591 1.00 52.25 232 GLU A CA 1
ATOM 1850 C C . GLU A 1 232 ? 18.363 19.642 -17.993 1.00 52.25 232 GLU A C 1
ATOM 1852 O O . GLU A 1 232 ? 18.889 18.970 -18.874 1.00 52.25 232 GLU A O 1
ATOM 1857 N N . ILE A 1 233 ? 17.360 20.489 -18.260 1.00 52.75 233 ILE A N 1
ATOM 1858 C CA . ILE A 1 233 ? 16.886 20.764 -19.625 1.00 52.75 233 ILE A CA 1
ATOM 1859 C C . ILE A 1 233 ? 17.997 21.422 -20.453 1.00 52.75 233 ILE A C 1
ATOM 1861 O O . ILE A 1 233 ? 18.165 21.075 -21.621 1.00 52.75 233 ILE A O 1
ATOM 1865 N N . GLU A 1 234 ? 18.777 22.352 -19.892 1.00 54.03 234 GLU A N 1
ATOM 1866 C CA . GLU A 1 234 ? 19.900 22.976 -20.607 1.00 54.03 234 GLU A CA 1
ATOM 1867 C C . GLU A 1 234 ? 21.021 21.964 -20.913 1.00 54.03 234 GLU A C 1
ATOM 1869 O O . GLU A 1 234 ? 21.540 21.933 -22.034 1.00 54.03 234 GLU A O 1
ATOM 1874 N N . LEU A 1 235 ? 21.362 21.100 -19.951 1.00 51.88 235 LEU A N 1
ATOM 1875 C CA . LEU A 1 235 ? 22.349 20.029 -20.115 1.00 51.88 235 LEU A CA 1
ATOM 1876 C C . LEU A 1 235 ? 21.872 18.980 -21.132 1.00 51.88 235 LEU A C 1
ATOM 1878 O O . LEU A 1 235 ? 22.618 18.611 -22.038 1.00 51.88 235 LEU A O 1
ATOM 1882 N N . PHE A 1 236 ? 20.604 18.578 -21.047 1.00 49.47 236 PHE A N 1
ATOM 1883 C CA . PHE A 1 236 ? 19.957 17.662 -21.980 1.00 49.47 236 PHE A CA 1
ATOM 1884 C C . PHE A 1 236 ? 19.902 18.244 -23.400 1.00 49.47 236 PHE A C 1
ATOM 1886 O O . PHE A 1 236 ? 20.250 17.562 -24.360 1.00 49.47 236 PHE A O 1
ATOM 1893 N N . ASN A 1 237 ? 19.545 19.523 -23.558 1.00 53.47 237 ASN A N 1
ATOM 1894 C CA . ASN A 1 237 ? 19.543 20.203 -24.858 1.00 53.47 237 ASN A CA 1
ATOM 1895 C C . ASN A 1 237 ? 20.953 20.324 -25.465 1.00 53.47 237 ASN A C 1
ATOM 1897 O O . ASN A 1 237 ? 21.088 20.305 -26.689 1.00 53.47 237 ASN A O 1
ATOM 1901 N N . ARG A 1 238 ? 22.009 20.428 -24.640 1.00 52.84 238 ARG A N 1
ATOM 1902 C CA . ARG A 1 238 ? 23.405 20.382 -25.114 1.00 52.84 238 ARG A CA 1
ATOM 1903 C C . ARG A 1 238 ? 23.826 18.988 -25.572 1.00 52.84 238 ARG A C 1
ATOM 1905 O O . ARG A 1 238 ? 24.503 18.890 -26.593 1.00 52.84 238 ARG A O 1
ATOM 1912 N N . LEU A 1 239 ? 23.448 17.943 -24.838 1.00 45.88 239 LEU A N 1
ATOM 1913 C CA . LEU A 1 239 ? 23.820 16.556 -25.144 1.00 45.88 239 LEU A CA 1
ATOM 1914 C C . LEU A 1 239 ? 23.053 16.017 -26.361 1.00 45.88 239 LEU A C 1
ATOM 1916 O O . LEU A 1 239 ? 23.641 15.441 -27.274 1.00 45.88 239 LEU A O 1
ATOM 1920 N N . MET A 1 240 ? 21.756 16.315 -26.451 1.00 46.12 240 MET A N 1
ATOM 1921 C CA . MET A 1 240 ? 20.852 15.765 -27.467 1.00 46.12 240 MET A CA 1
ATOM 1922 C C . MET A 1 240 ? 20.756 16.578 -28.758 1.00 46.12 240 MET A C 1
ATOM 1924 O O . MET A 1 240 ? 19.910 16.285 -29.606 1.00 46.12 240 MET A O 1
ATOM 1928 N N . GLY A 1 241 ? 21.638 17.562 -28.961 1.00 43.91 241 GLY A N 1
ATOM 1929 C CA . GLY A 1 241 ? 21.691 18.444 -30.135 1.00 43.91 241 GLY A CA 1
ATOM 1930 C C . GLY A 1 241 ? 21.901 17.760 -31.498 1.00 43.91 241 GLY A C 1
ATOM 1931 O O . GLY A 1 241 ? 22.311 18.427 -32.449 1.00 43.91 241 GLY A O 1
ATOM 1932 N N . ARG A 1 242 ? 21.656 16.447 -31.626 1.00 44.19 242 ARG A N 1
ATOM 1933 C CA . ARG A 1 242 ? 21.811 15.673 -32.863 1.00 44.19 242 ARG A CA 1
ATOM 1934 C C . ARG A 1 242 ? 20.698 14.670 -33.198 1.00 44.19 242 ARG A C 1
ATOM 1936 O O . ARG A 1 242 ? 20.597 14.347 -34.377 1.00 44.19 242 ARG A O 1
ATOM 1943 N N . THR A 1 243 ? 19.842 14.202 -32.280 1.00 39.81 243 THR A N 1
ATOM 1944 C CA . THR A 1 243 ? 18.959 13.045 -32.590 1.00 39.81 243 THR A CA 1
ATOM 1945 C C . THR A 1 243 ? 17.600 13.024 -31.872 1.00 39.81 243 THR A C 1
ATOM 1947 O O . THR A 1 243 ? 17.169 11.993 -31.369 1.00 39.81 243 THR A O 1
ATOM 1950 N N . GLY A 1 244 ? 16.845 14.124 -31.903 1.00 43.12 244 GLY A N 1
ATOM 1951 C CA . GLY A 1 244 ? 15.399 14.090 -31.620 1.00 43.12 244 GLY A CA 1
ATOM 1952 C C . GLY A 1 244 ? 14.929 15.079 -30.560 1.00 43.12 244 GLY A C 1
ATOM 1953 O O . GLY A 1 244 ? 15.713 15.622 -29.789 1.00 43.12 244 GLY A O 1
ATOM 1954 N N . ARG A 1 245 ? 13.621 15.367 -30.572 1.00 40.41 245 ARG A N 1
ATOM 1955 C CA . ARG A 1 245 ? 12.997 16.297 -29.624 1.00 40.41 245 ARG A CA 1
ATOM 1956 C C . ARG A 1 245 ? 12.758 15.574 -28.288 1.00 40.41 245 ARG A C 1
ATOM 1958 O O . ARG A 1 245 ? 12.026 14.582 -28.314 1.00 40.41 245 ARG A O 1
ATOM 1965 N N . PRO A 1 246 ? 13.313 16.041 -27.152 1.00 43.06 246 PRO A N 1
ATOM 1966 C CA . PRO A 1 246 ? 12.951 15.518 -25.838 1.00 43.06 246 PRO A CA 1
ATOM 1967 C C . PRO A 1 246 ? 11.455 15.574 -25.587 1.00 43.06 246 PRO A C 1
ATOM 1969 O O . PRO A 1 246 ? 10.812 16.581 -25.892 1.00 43.06 246 PRO A O 1
ATOM 1972 N N . TYR A 1 247 ? 10.950 14.553 -24.905 1.00 44.78 247 TYR A N 1
ATOM 1973 C CA . TYR A 1 247 ? 9.672 14.627 -24.213 1.00 44.78 247 TYR A CA 1
ATOM 1974 C C . TYR A 1 247 ? 9.965 14.712 -22.723 1.00 44.78 247 TYR A C 1
ATOM 1976 O O . TYR A 1 247 ? 10.206 13.704 -22.067 1.00 44.78 247 TYR A O 1
ATOM 1984 N N . VAL A 1 248 ? 9.972 15.929 -22.182 1.00 44.28 248 VAL A N 1
ATOM 1985 C CA . VAL A 1 248 ? 9.907 16.107 -20.730 1.00 44.28 248 VAL A CA 1
ATOM 1986 C C . VAL A 1 248 ? 8.456 15.869 -20.341 1.00 44.28 248 VAL A C 1
ATOM 1988 O O . VAL A 1 248 ? 7.590 16.704 -20.612 1.00 44.28 248 VAL A O 1
ATOM 1991 N N . VAL A 1 249 ? 8.171 14.714 -19.743 1.00 43.44 249 VAL A N 1
ATOM 1992 C CA . VAL A 1 249 ? 6.857 14.466 -19.154 1.00 43.44 249 VAL A CA 1
ATOM 1993 C C . VAL A 1 249 ? 6.882 15.098 -17.772 1.00 43.44 249 VAL A C 1
ATOM 1995 O O . VAL A 1 249 ? 7.238 14.476 -16.774 1.00 43.44 249 VAL A O 1
ATOM 1998 N N . MET A 1 250 ? 6.533 16.384 -17.731 1.00 37.97 250 MET A N 1
ATOM 1999 C CA . MET A 1 250 ? 6.222 17.057 -16.479 1.00 37.97 250 MET A CA 1
ATOM 2000 C C . MET A 1 250 ? 4.923 16.459 -15.958 1.00 37.97 250 MET A C 1
ATOM 2002 O O . MET A 1 250 ? 3.836 16.785 -16.439 1.00 37.97 250 MET A O 1
ATOM 2006 N N . VAL A 1 251 ? 5.029 15.563 -14.985 1.00 37.31 251 VAL A N 1
ATOM 2007 C CA . VAL A 1 251 ? 3.854 15.098 -14.259 1.00 37.31 251 VAL A CA 1
ATOM 2008 C C . VAL A 1 251 ? 3.487 16.213 -13.284 1.00 37.31 251 VAL A C 1
ATOM 2010 O O . VAL A 1 251 ? 3.975 16.262 -12.160 1.00 37.31 251 VAL A O 1
ATOM 2013 N N . ASN A 1 252 ? 2.671 17.162 -13.749 1.00 30.83 252 ASN A N 1
ATOM 2014 C CA . ASN A 1 252 ? 1.972 18.086 -12.865 1.00 30.83 252 ASN A CA 1
ATOM 2015 C C . ASN A 1 252 ? 0.750 17.319 -12.330 1.00 30.83 252 ASN A C 1
ATOM 2017 O O . ASN A 1 252 ? -0.115 16.957 -13.133 1.00 30.83 252 ASN A O 1
ATOM 2021 N N . PRO A 1 253 ? 0.718 16.948 -11.043 1.00 34.47 253 PRO A N 1
ATOM 2022 C CA . PRO A 1 253 ? -0.247 15.978 -10.549 1.00 34.47 253 PRO A CA 1
ATOM 2023 C C . PRO A 1 253 ? -1.661 16.573 -10.558 1.00 34.47 253 PRO A C 1
ATOM 2025 O O . PRO A 1 253 ? -1.883 17.648 -10.003 1.00 34.47 253 PRO A O 1
ATOM 2028 N N . VAL A 1 254 ? -2.599 15.864 -11.194 1.00 33.28 254 VAL A N 1
ATOM 2029 C CA . VAL A 1 254 ? -4.043 15.998 -10.926 1.00 33.28 254 VAL A CA 1
ATOM 2030 C C . VAL A 1 254 ? -4.350 15.350 -9.580 1.00 33.28 254 VAL A C 1
ATOM 2032 O O . VAL A 1 254 ? -3.767 14.268 -9.305 1.00 33.28 254 VAL A O 1
#

Sequence (254 aa):
MGVIKFPKSKAEGYALRLRSAESYEEVLNVIKELEEDVRKSKRADLVLVLLQAYILAGMADEAIEVVNKAEPYMENDPNLYIHLIDLKANALIHKRLLREAVRELEKAIGKFPADKFPSVNKLKALKVVSLVNLGDFPSALEALNEMGKDVFLDNVTPEVGLMIIERIHSFEQAKSHLEENKDYRQAYEELKEIASFSEGVYPYAFIEGDHLRYGFVVNMQESDAGRIVEKEIELFNRLMGRTGRPYVVMVNPV